Protein AF-A0AAV7RZD5-F1 (afdb_monomer)

Structure (mmCIF, N/CA/C/O backbone):
data_AF-A0AAV7RZD5-F1
#
_entry.id   AF-A0AAV7RZD5-F1
#
loop_
_atom_site.group_PDB
_atom_site.id
_atom_site.type_symbol
_atom_site.label_atom_id
_atom_site.label_alt_id
_atom_site.label_comp_id
_atom_site.label_asym_id
_atom_site.label_entity_id
_atom_site.label_seq_id
_atom_site.pdbx_PDB_ins_code
_atom_site.Cartn_x
_atom_site.Cartn_y
_atom_site.Cartn_z
_atom_site.occupancy
_atom_site.B_iso_or_equiv
_atom_site.auth_seq_id
_atom_site.auth_comp_id
_atom_site.auth_asym_id
_atom_site.auth_atom_id
_atom_site.pdbx_PDB_model_num
ATOM 1 N N . MET A 1 1 ? -74.181 18.588 48.043 1.00 36.75 1 MET A N 1
ATOM 2 C CA . MET A 1 1 ? -74.278 17.437 48.966 1.00 36.75 1 MET A CA 1
ATOM 3 C C . MET A 1 1 ? -74.445 16.174 48.121 1.00 36.75 1 MET A C 1
ATOM 5 O O . MET A 1 1 ? -75.506 15.968 47.554 1.00 36.75 1 MET A O 1
ATOM 9 N N . ARG A 1 2 ? -73.374 15.398 47.913 1.00 28.69 2 ARG A N 1
ATOM 10 C CA . ARG A 1 2 ? -73.419 14.094 47.226 1.00 28.69 2 ARG A CA 1
ATOM 11 C C . ARG A 1 2 ? -72.803 13.072 48.170 1.00 28.69 2 ARG A C 1
ATOM 13 O O . ARG A 1 2 ? -71.605 13.119 48.425 1.00 28.69 2 ARG A O 1
ATOM 20 N N . ILE A 1 3 ? -73.646 12.210 48.724 1.00 34.97 3 ILE A N 1
ATOM 21 C CA . ILE A 1 3 ? -73.239 11.111 49.596 1.00 34.97 3 ILE A CA 1
ATOM 22 C C . ILE A 1 3 ? -73.065 9.894 48.691 1.00 34.97 3 ILE A C 1
ATOM 24 O O . ILE A 1 3 ? -74.044 9.308 48.237 1.00 34.97 3 ILE A O 1
ATOM 28 N N . VAL A 1 4 ? -71.816 9.544 48.393 1.00 35.47 4 VAL A N 1
ATOM 29 C CA . VAL A 1 4 ? -71.485 8.280 47.729 1.00 35.47 4 VAL A CA 1
ATOM 30 C C . VAL A 1 4 ? -71.360 7.223 48.825 1.00 35.47 4 VAL A C 1
ATOM 32 O O . VAL A 1 4 ? -70.418 7.253 49.615 1.00 35.47 4 VAL A O 1
ATOM 35 N N . LYS A 1 5 ? -72.338 6.315 48.914 1.00 38.34 5 LYS A N 1
ATOM 36 C CA . LYS A 1 5 ? -72.273 5.141 49.793 1.00 38.34 5 LYS A CA 1
ATOM 37 C C . LYS A 1 5 ? -71.364 4.093 49.149 1.00 38.34 5 LYS A C 1
ATOM 39 O O . LYS A 1 5 ? -71.732 3.503 48.140 1.00 38.34 5 LYS A O 1
ATOM 44 N N . PHE A 1 6 ? -70.201 3.843 49.747 1.00 35.47 6 PHE A N 1
ATOM 45 C CA . PHE A 1 6 ? -69.393 2.663 49.445 1.00 35.47 6 PHE A CA 1
ATOM 46 C C . PHE A 1 6 ? -69.863 1.497 50.318 1.00 35.47 6 PHE A C 1
ATOM 48 O O . PHE A 1 6 ? -69.553 1.417 51.503 1.00 35.47 6 PHE A O 1
ATOM 55 N N . THR A 1 7 ? -70.628 0.58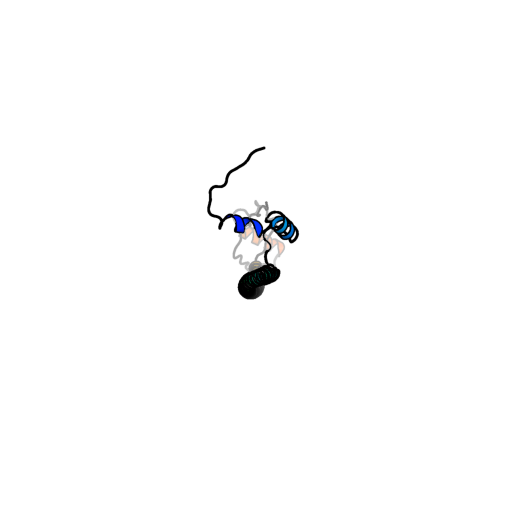9 49.720 1.00 43.25 7 THR A N 1
ATOM 56 C CA . THR A 1 7 ? -70.918 -0.742 50.261 1.00 43.25 7 THR A CA 1
ATOM 57 C C . THR A 1 7 ? -69.808 -1.682 49.803 1.00 43.25 7 THR A C 1
ATOM 59 O O . THR A 1 7 ? -69.890 -2.295 48.742 1.00 43.25 7 THR A O 1
ATOM 62 N N . GLY A 1 8 ? -68.716 -1.735 50.559 1.00 40.72 8 GLY A N 1
ATOM 63 C CA . GLY A 1 8 ? -67.587 -2.605 50.254 1.00 40.72 8 GLY A CA 1
ATOM 64 C C . GLY A 1 8 ? -66.676 -2.736 51.463 1.00 40.72 8 GLY A C 1
ATOM 65 O O . GLY A 1 8 ? -66.226 -1.734 52.005 1.00 40.72 8 GLY A O 1
ATOM 66 N N . SER A 1 9 ? -66.468 -3.981 51.878 1.00 43.56 9 SER A N 1
ATOM 67 C CA . SER A 1 9 ? -65.667 -4.509 52.988 1.00 43.56 9 SER A CA 1
ATOM 68 C C . SER A 1 9 ? -64.659 -3.537 53.644 1.00 43.56 9 SER A C 1
ATOM 70 O O . SER A 1 9 ? -63.817 -2.966 52.942 1.00 43.56 9 SER A O 1
ATOM 72 N N . PRO A 1 10 ? -64.624 -3.433 54.992 1.00 46.59 10 PRO A N 1
ATOM 73 C CA . PRO A 1 10 ? -63.821 -2.444 55.732 1.00 46.59 10 PRO A CA 1
ATOM 74 C C . PRO A 1 10 ? -62.297 -2.561 55.537 1.00 46.59 10 PRO A C 1
ATOM 76 O O . PRO A 1 10 ? -61.546 -1.679 55.942 1.00 46.59 10 PRO A O 1
ATOM 79 N N . LEU A 1 11 ? -61.821 -3.611 54.865 1.00 45.38 11 LEU A N 1
ATOM 80 C CA . LEU A 1 11 ? -60.400 -3.855 54.622 1.00 45.38 11 LEU A CA 1
ATOM 81 C C . LEU A 1 11 ? -59.834 -3.118 53.395 1.00 45.38 11 LEU A C 1
ATOM 83 O O . LEU A 1 11 ? -58.617 -3.000 53.282 1.00 45.38 11 LEU A O 1
ATOM 87 N N . ARG A 1 12 ? -60.666 -2.560 52.499 1.00 43.16 12 ARG A N 1
ATOM 88 C CA . ARG A 1 12 ? -60.169 -1.762 51.353 1.00 43.16 12 ARG A CA 1
ATOM 89 C C . ARG A 1 12 ? -60.003 -0.266 51.653 1.00 43.16 12 ARG A C 1
ATOM 91 O O . ARG A 1 12 ? -59.210 0.389 50.985 1.00 43.16 12 ARG A O 1
ATOM 98 N N . GLY A 1 13 ? -60.664 0.265 52.685 1.00 41.09 13 GLY A N 1
ATOM 99 C CA . GLY A 1 13 ? -60.527 1.674 53.089 1.00 41.09 13 GLY A CA 1
ATOM 100 C C . GLY A 1 13 ? -59.182 2.015 53.746 1.00 41.09 13 GLY A C 1
ATOM 101 O O . GLY A 1 13 ? -58.710 3.144 53.641 1.00 41.09 13 GLY A O 1
ATOM 102 N N . ALA A 1 14 ? -58.520 1.035 54.369 1.00 44.28 14 ALA A N 1
ATOM 103 C CA . ALA A 1 14 ? -57.235 1.240 55.042 1.00 44.28 14 ALA A CA 1
ATOM 104 C C . ALA A 1 14 ? -56.053 1.413 54.066 1.00 44.28 14 ALA A C 1
ATOM 106 O O . ALA A 1 14 ? -55.062 2.061 54.399 1.00 44.28 14 ALA A O 1
ATOM 107 N N . ALA A 1 15 ? -56.161 0.888 52.841 1.00 42.94 15 ALA A N 1
ATOM 108 C CA . ALA A 1 15 ? -55.090 0.962 51.847 1.00 42.94 15 ALA A CA 1
ATOM 109 C C . ALA A 1 15 ? -54.927 2.369 51.236 1.00 42.94 15 ALA A C 1
ATOM 111 O O . ALA A 1 15 ? -53.822 2.746 50.849 1.00 42.94 15 ALA A O 1
ATOM 112 N N . ALA A 1 16 ? -55.991 3.181 51.208 1.00 41.75 16 ALA A N 1
ATOM 113 C CA . ALA A 1 16 ? -55.960 4.540 50.657 1.00 41.75 16 ALA A CA 1
ATOM 114 C C . ALA A 1 16 ? -55.293 5.578 51.588 1.00 41.75 16 ALA A C 1
ATOM 116 O O . ALA A 1 16 ? -55.038 6.706 51.175 1.00 41.75 16 ALA A O 1
ATOM 117 N N . LEU A 1 17 ? -54.983 5.208 52.835 1.00 45.44 17 LEU A N 1
ATOM 118 C CA . LEU A 1 17 ? -54.463 6.118 53.865 1.00 45.44 17 LEU A CA 1
ATOM 119 C C . LEU A 1 17 ? -52.940 6.086 54.038 1.00 45.44 17 LEU A C 1
ATOM 121 O O . LEU A 1 17 ? -52.392 6.869 54.812 1.00 45.44 17 LEU A O 1
ATOM 125 N N . LEU A 1 18 ? -52.239 5.213 53.312 1.00 46.09 18 LEU A N 1
ATOM 126 C CA . LEU A 1 18 ? -50.792 5.031 53.465 1.00 46.09 18 LEU A CA 1
ATOM 127 C C . LEU A 1 18 ? -49.938 5.936 52.561 1.00 46.09 18 LEU A C 1
ATOM 129 O O . LEU A 1 18 ? -48.712 5.894 52.664 1.00 46.09 18 LEU A O 1
ATOM 133 N N . TYR A 1 19 ? -50.550 6.771 51.711 1.00 45.97 19 TYR A N 1
ATOM 134 C CA . TYR A 1 19 ? -49.822 7.590 50.727 1.00 45.97 19 TYR A CA 1
ATOM 135 C C . TYR A 1 19 ? -49.740 9.091 51.023 1.00 45.97 19 TYR A C 1
ATOM 137 O O . TYR A 1 19 ? -49.050 9.813 50.307 1.00 45.97 19 TYR A O 1
ATOM 145 N N . THR A 1 20 ? -50.370 9.589 52.084 1.00 44.38 20 THR A N 1
ATOM 146 C CA . THR A 1 20 ? -50.367 11.026 52.387 1.00 44.38 20 THR A CA 1
ATOM 147 C C . THR A 1 20 ? -49.622 11.309 53.684 1.00 44.38 20 THR A C 1
ATOM 149 O O . THR A 1 20 ? -49.782 10.612 54.681 1.00 44.38 20 THR A O 1
ATOM 152 N N . GLY A 1 21 ? -48.751 12.319 53.647 1.00 48.38 21 GLY A N 1
ATOM 153 C CA . GLY A 1 21 ? -47.805 12.658 54.706 1.00 48.38 21 GLY A CA 1
ATOM 154 C C . GLY A 1 21 ? -48.405 12.819 56.108 1.00 48.38 21 GLY A C 1
ATOM 155 O O . GLY A 1 21 ? -49.620 12.930 56.297 1.00 48.38 21 GLY A O 1
ATOM 156 N N . HIS A 1 22 ? -47.491 12.878 57.083 1.00 49.34 22 HIS A N 1
ATOM 157 C CA . HIS A 1 22 ? -47.663 12.942 58.547 1.00 49.34 22 HIS A CA 1
ATOM 158 C C . HIS A 1 22 ? -48.868 13.752 59.086 1.00 49.34 22 HIS A C 1
ATOM 160 O O . HIS A 1 22 ? -49.315 13.508 60.206 1.00 49.34 22 HIS A O 1
ATOM 166 N N . GLY A 1 23 ? -49.422 14.694 58.317 1.00 49.25 23 GLY A N 1
ATOM 167 C CA . GLY A 1 23 ? -50.610 15.473 58.671 1.00 49.25 23 GLY A CA 1
ATOM 168 C C . GLY A 1 23 ? -51.957 14.734 58.591 1.00 49.25 23 GLY A C 1
ATOM 169 O O . GLY A 1 23 ? -52.897 15.149 59.267 1.00 49.25 23 GLY A O 1
ATOM 170 N N . THR A 1 24 ? -52.086 13.641 57.826 1.00 54.38 24 THR A N 1
ATOM 171 C CA . THR A 1 24 ? -53.391 12.956 57.645 1.00 54.38 24 THR A CA 1
ATOM 172 C C . THR A 1 24 ? -53.750 12.000 58.783 1.00 54.38 24 THR A C 1
ATOM 174 O O . THR A 1 24 ? -54.905 11.984 59.207 1.00 54.38 24 THR A O 1
ATOM 177 N N . LEU A 1 25 ? -52.772 11.319 59.392 1.00 52.16 25 LEU A N 1
ATOM 178 C CA . LEU A 1 25 ? -53.000 10.456 60.565 1.00 52.16 25 LEU A CA 1
ATOM 179 C C . LEU A 1 25 ? -53.612 11.224 61.754 1.00 52.16 25 LEU A C 1
ATOM 181 O O . LEU A 1 25 ? -54.516 10.718 62.414 1.00 52.16 25 LEU A O 1
ATOM 185 N N . ARG A 1 26 ? -53.209 12.487 61.973 1.00 52.81 26 ARG A N 1
ATOM 186 C CA . ARG A 1 26 ? -53.807 13.372 62.998 1.00 52.81 26 ARG A CA 1
ATOM 187 C C . ARG A 1 26 ? -55.224 13.860 62.670 1.00 52.81 26 ARG A C 1
ATOM 189 O O . ARG A 1 26 ? -55.893 14.354 63.577 1.00 52.81 26 ARG A O 1
ATOM 196 N N . ARG A 1 27 ? -55.666 13.812 61.406 1.00 55.88 27 ARG A N 1
ATOM 197 C CA . ARG A 1 27 ? -57.045 14.169 61.011 1.00 55.88 27 ARG A CA 1
ATOM 198 C C . ARG A 1 27 ? -57.989 12.976 61.118 1.00 55.88 27 ARG A C 1
ATOM 200 O O . ARG A 1 27 ? -59.112 13.150 61.566 1.00 55.88 27 ARG A O 1
ATOM 207 N N . ILE A 1 28 ? -57.527 11.774 60.786 1.00 57.16 28 ILE A N 1
ATOM 208 C CA . ILE A 1 28 ? -58.339 10.548 60.889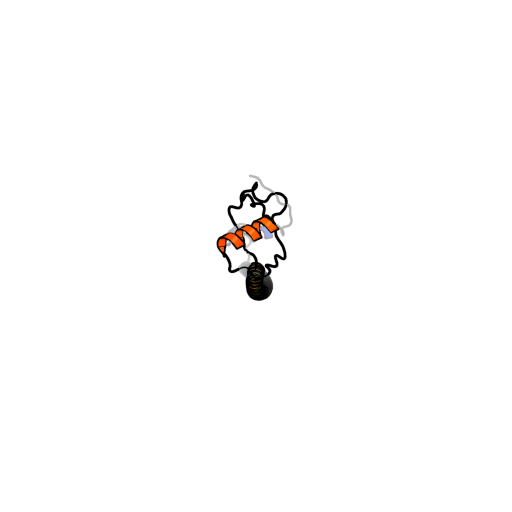 1.00 57.16 28 ILE A CA 1
ATOM 209 C C . ILE A 1 28 ? -58.556 10.164 62.355 1.00 57.16 28 ILE A C 1
ATOM 211 O O . ILE A 1 28 ? -59.683 9.877 62.741 1.00 57.16 28 ILE A O 1
ATOM 215 N N . ALA A 1 29 ? -57.523 10.294 63.196 1.00 53.00 29 ALA A N 1
ATOM 216 C CA . ALA A 1 29 ? -57.640 10.115 64.647 1.00 53.00 29 ALA A CA 1
ATOM 217 C C . ALA A 1 29 ? -58.562 11.146 65.329 1.00 53.00 29 ALA A C 1
ATOM 219 O O . ALA A 1 29 ? -58.973 10.938 66.460 1.00 53.00 29 ALA A O 1
ATOM 220 N N . ARG A 1 30 ? -58.877 12.264 64.656 1.00 54.75 30 ARG A N 1
ATOM 221 C CA . ARG A 1 30 ? -59.842 13.265 65.137 1.00 54.75 30 ARG A CA 1
ATOM 222 C C . ARG A 1 30 ? -61.269 13.031 64.642 1.00 54.75 30 ARG A C 1
ATOM 224 O O . ARG A 1 30 ? -62.188 13.576 65.232 1.00 54.75 30 ARG A O 1
ATOM 231 N N . HIS A 1 31 ? -61.456 12.258 63.570 1.00 53.19 31 HIS A N 1
ATOM 232 C CA . HIS A 1 31 ? -62.782 11.925 63.036 1.00 53.19 31 HIS A CA 1
ATOM 233 C C . HIS A 1 31 ? -63.330 10.586 63.539 1.00 53.19 31 HIS A C 1
ATOM 235 O O . HIS A 1 31 ? -64.528 10.349 63.431 1.00 53.19 31 HIS A O 1
ATOM 241 N N . MET A 1 32 ? -62.478 9.722 64.091 1.00 49.75 32 MET A N 1
ATOM 242 C CA . MET A 1 32 ? -62.892 8.534 64.827 1.00 49.75 32 MET A CA 1
ATOM 243 C C . MET A 1 32 ? -62.723 8.833 66.319 1.00 49.75 32 MET A C 1
ATOM 245 O O . MET A 1 32 ? -61.599 8.809 66.808 1.00 49.75 32 MET A O 1
ATOM 249 N N . GLU A 1 33 ? -63.809 9.131 67.035 1.00 45.66 33 GLU A N 1
ATOM 250 C CA . GLU A 1 33 ? -63.867 9.193 68.510 1.00 45.66 33 GLU A CA 1
ATOM 251 C C . GLU A 1 33 ? -63.673 7.791 69.120 1.00 45.66 33 GLU A C 1
ATOM 253 O O . GLU A 1 33 ? -64.523 7.240 69.809 1.00 45.66 33 GLU A O 1
ATOM 258 N N . LEU A 1 34 ? -62.551 7.158 68.801 1.00 51.47 34 LEU A N 1
ATOM 259 C CA . LEU A 1 34 ? -62.094 5.930 69.419 1.00 51.47 34 LEU A CA 1
ATOM 260 C C . LEU A 1 34 ? -60.909 6.330 70.284 1.00 51.47 34 LEU A C 1
ATOM 262 O O . LEU A 1 34 ? -59.862 6.716 69.759 1.00 51.47 34 LEU A O 1
ATOM 266 N N . GLU A 1 35 ? -61.069 6.239 71.603 1.00 52.59 35 GLU A N 1
ATOM 267 C CA . GLU A 1 35 ? -59.961 6.275 72.557 1.00 52.59 35 GLU A CA 1
ATOM 268 C C . GLU A 1 35 ? -59.043 5.075 72.285 1.00 52.59 35 GLU A C 1
ATOM 270 O O . GLU A 1 35 ? -59.086 4.043 72.950 1.00 52.59 35 GLU A O 1
ATOM 275 N N . MET A 1 36 ? -58.219 5.170 71.241 1.00 57.97 36 MET A N 1
ATOM 276 C CA . MET A 1 36 ? -57.170 4.197 71.011 1.00 57.97 36 MET A CA 1
ATOM 277 C C . MET A 1 36 ? -56.125 4.388 72.109 1.00 57.97 36 MET A C 1
ATOM 279 O O . MET A 1 36 ? -55.524 5.465 72.202 1.00 57.97 36 MET A O 1
ATOM 283 N N . PRO A 1 37 ? -55.855 3.362 72.933 1.00 70.12 37 PRO A N 1
ATOM 284 C CA . PRO A 1 37 ? -54.861 3.479 73.982 1.00 70.12 37 PRO A CA 1
ATOM 285 C C . PRO A 1 37 ? -53.510 3.818 73.349 1.00 70.12 37 PRO A C 1
ATOM 287 O O . PRO A 1 37 ? -53.118 3.232 72.340 1.00 70.12 37 PRO A O 1
ATOM 290 N N . VAL A 1 38 ? -52.765 4.745 73.960 1.00 71.38 38 VAL A N 1
ATOM 291 C CA . VAL A 1 38 ? -51.466 5.273 73.481 1.00 71.38 38 VAL A CA 1
ATOM 292 C C . VAL A 1 38 ? -50.492 4.167 73.032 1.00 71.38 38 VAL A C 1
ATOM 294 O O . VAL A 1 38 ? -49.666 4.372 72.141 1.00 71.38 38 VAL A O 1
ATOM 297 N N . ARG A 1 39 ? -50.608 2.968 73.617 1.00 70.69 39 ARG A N 1
ATOM 298 C CA . ARG A 1 39 ? -49.848 1.766 73.244 1.00 70.69 39 ARG A CA 1
ATOM 299 C C . ARG A 1 39 ? -50.097 1.313 71.797 1.00 70.69 39 ARG A C 1
ATOM 301 O O . ARG A 1 39 ? -49.139 0.959 71.116 1.00 70.69 39 ARG A O 1
ATOM 308 N N . VAL A 1 40 ? -51.333 1.381 71.305 1.00 73.94 40 VAL A N 1
ATOM 309 C CA . VAL A 1 40 ? -51.701 0.991 69.932 1.00 73.94 40 VAL A CA 1
ATOM 310 C C . VAL A 1 40 ? -51.166 2.002 68.917 1.00 73.94 40 VAL A C 1
ATOM 312 O O . VAL A 1 40 ? -50.563 1.609 67.921 1.00 73.94 40 VAL A O 1
ATOM 315 N N . CYS A 1 41 ? -51.261 3.303 69.209 1.00 72.06 41 CYS A N 1
ATOM 316 C CA . CYS A 1 41 ? -50.674 4.349 68.364 1.00 72.06 41 CYS A CA 1
ATOM 317 C C . CYS A 1 41 ? -49.146 4.210 68.241 1.00 72.06 41 CYS A C 1
ATOM 319 O O . CYS A 1 41 ? -48.595 4.362 67.150 1.00 72.06 41 CYS A O 1
ATOM 321 N N . LYS A 1 42 ? -48.455 3.868 69.340 1.00 74.81 42 LYS A N 1
ATOM 322 C CA . LYS A 1 42 ? -47.011 3.575 69.320 1.00 74.81 42 LYS A CA 1
ATOM 323 C C . LYS A 1 42 ? -46.691 2.330 68.487 1.00 74.81 42 LYS A C 1
ATOM 325 O O . LYS A 1 42 ? -45.760 2.374 67.688 1.00 74.81 42 LYS A O 1
ATOM 330 N N . ALA A 1 43 ? -47.472 1.257 68.620 1.00 77.50 43 ALA A N 1
ATOM 331 C CA . ALA A 1 43 ? -47.276 0.028 67.849 1.00 77.50 43 ALA A CA 1
ATOM 332 C C . ALA A 1 43 ? -47.440 0.255 66.334 1.00 77.50 43 ALA A C 1
ATOM 334 O O . ALA A 1 43 ? -46.598 -0.184 65.553 1.00 77.50 43 ALA A O 1
ATOM 335 N N . ILE A 1 44 ? -48.463 1.012 65.918 1.00 78.88 44 ILE A N 1
ATOM 336 C CA . ILE A 1 44 ? -48.683 1.360 64.505 1.00 78.88 44 ILE A CA 1
ATOM 337 C C . ILE A 1 44 ? -47.527 2.214 63.967 1.00 78.88 44 ILE A C 1
ATOM 339 O O . ILE A 1 44 ? -47.043 1.964 62.866 1.00 78.88 44 ILE A O 1
ATOM 343 N N . ALA A 1 45 ? -47.039 3.193 64.737 1.00 76.56 45 ALA A N 1
ATOM 344 C CA . ALA A 1 45 ? -45.913 4.030 64.319 1.00 76.56 45 ALA A CA 1
ATOM 345 C C . ALA A 1 45 ? -44.620 3.217 64.119 1.00 76.56 45 ALA A C 1
ATOM 347 O O . ALA A 1 45 ? -43.928 3.403 63.116 1.00 76.56 45 ALA A O 1
ATOM 348 N N . VAL A 1 46 ? -44.322 2.286 65.033 1.00 83.25 46 VAL A N 1
ATOM 349 C CA . VAL A 1 46 ? -43.180 1.365 64.910 1.00 83.25 46 VAL A CA 1
ATOM 350 C C . VAL A 1 46 ? -43.346 0.453 63.694 1.00 83.25 46 VAL A C 1
ATOM 352 O O . VAL A 1 46 ? -42.401 0.295 62.925 1.00 83.25 46 VAL A O 1
ATOM 355 N N . TRP A 1 47 ? -44.546 -0.085 63.462 1.00 84.31 47 TRP A N 1
ATOM 356 C CA . TRP A 1 47 ? -44.826 -0.937 62.306 1.00 84.31 47 TRP A CA 1
ATOM 357 C C . TRP A 1 47 ? -44.664 -0.188 60.975 1.00 84.31 47 TRP A C 1
ATOM 359 O O . TRP A 1 47 ? -44.005 -0.685 60.064 1.00 84.31 47 TRP A O 1
ATOM 369 N N . VAL A 1 48 ? -45.171 1.046 60.874 1.00 81.31 48 VAL A N 1
ATOM 370 C CA . VAL A 1 48 ? -45.010 1.893 59.678 1.00 81.31 48 VAL A CA 1
ATOM 371 C C . VAL A 1 48 ? -43.543 2.263 59.444 1.00 81.31 48 VAL A C 1
ATOM 373 O O . VAL A 1 48 ? -43.091 2.245 58.298 1.00 81.31 48 VAL A O 1
ATOM 376 N N . MET A 1 49 ? -42.783 2.581 60.498 1.00 84.56 49 MET A N 1
ATOM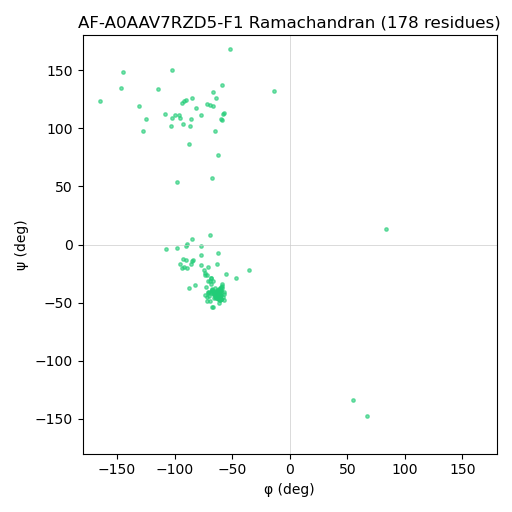 377 C CA . MET A 1 49 ? -41.338 2.818 60.389 1.00 84.56 49 MET A CA 1
ATOM 378 C C . MET A 1 49 ? -40.595 1.568 59.919 1.00 84.56 49 MET A C 1
ATOM 380 O O . MET A 1 49 ? -39.790 1.656 58.994 1.00 84.56 49 MET A O 1
ATOM 384 N N . CYS A 1 50 ? -40.901 0.407 60.499 1.00 85.56 50 CYS A N 1
ATOM 385 C CA . CYS A 1 50 ? -40.300 -0.866 60.118 1.00 85.56 50 CYS A CA 1
ATOM 386 C C . CYS A 1 50 ? -40.598 -1.194 58.647 1.00 85.56 50 CYS A C 1
ATOM 388 O O . CYS A 1 50 ? -39.673 -1.429 57.874 1.00 85.56 50 CYS A O 1
ATOM 390 N N . TYR A 1 51 ? -41.857 -1.064 58.215 1.00 87.25 51 TYR A N 1
ATOM 391 C CA . TYR A 1 51 ? -42.264 -1.289 56.827 1.00 87.25 51 TYR A CA 1
ATOM 392 C C . TYR A 1 51 ? -41.581 -0.329 55.839 1.00 87.25 51 TYR A C 1
ATOM 394 O O . TYR A 1 51 ? -41.100 -0.756 54.788 1.00 87.25 51 TYR A O 1
ATOM 402 N N . LYS A 1 52 ? -41.489 0.969 56.167 1.00 84.25 52 LYS A N 1
ATOM 403 C CA . LYS A 1 52 ? -40.768 1.948 55.334 1.00 84.25 52 LYS A CA 1
ATOM 404 C C . LYS A 1 52 ? -39.279 1.625 55.236 1.00 84.25 52 LYS A C 1
ATOM 406 O O . LYS A 1 52 ? -38.721 1.734 54.148 1.00 84.25 52 LYS A O 1
ATOM 411 N N . CYS A 1 53 ? -38.662 1.204 56.337 1.00 87.88 53 CYS A N 1
ATOM 412 C CA . CYS A 1 53 ? -37.252 0.828 56.370 1.00 87.88 53 CYS A CA 1
ATOM 413 C C . CYS A 1 53 ? -36.993 -0.431 55.525 1.00 87.88 53 CYS A C 1
ATOM 415 O O . CYS A 1 53 ? -36.110 -0.423 54.670 1.00 87.88 53 CYS A O 1
ATOM 417 N N . SER A 1 54 ? -37.830 -1.468 55.658 1.00 90.88 54 SER A N 1
ATOM 418 C CA . SER A 1 54 ? -37.759 -2.677 54.826 1.00 90.88 54 SER A CA 1
ATOM 419 C C . SER A 1 54 ? -37.960 -2.373 53.339 1.00 90.88 54 SER A C 1
ATOM 421 O O . SER A 1 54 ? -37.237 -2.904 52.499 1.00 90.88 54 SER A O 1
ATOM 423 N N . ARG A 1 55 ? -38.900 -1.483 52.995 1.00 90.25 55 ARG A N 1
ATOM 424 C CA . ARG A 1 55 ? -39.140 -1.081 51.602 1.00 90.25 55 ARG A CA 1
ATOM 425 C C . ARG A 1 55 ? -37.976 -0.269 51.028 1.00 90.25 55 ARG A C 1
ATOM 427 O O . ARG A 1 55 ? -37.590 -0.510 49.890 1.00 90.25 55 ARG A O 1
ATOM 434 N N . ALA A 1 56 ? -37.399 0.652 51.800 1.00 90.94 56 ALA A N 1
ATOM 435 C CA . ALA A 1 56 ? -36.217 1.407 51.385 1.00 90.94 56 ALA A CA 1
ATOM 436 C C . ALA A 1 56 ? -35.008 0.484 51.167 1.00 90.94 56 ALA A C 1
ATOM 438 O O . ALA A 1 56 ? -34.330 0.596 50.148 1.00 90.94 56 ALA A O 1
ATOM 439 N N . LEU A 1 57 ? -34.788 -0.477 52.070 1.00 92.38 57 LEU A N 1
ATOM 440 C CA . LEU A 1 57 ? -33.735 -1.482 51.932 1.00 92.38 57 LEU A CA 1
ATOM 441 C C . LEU A 1 57 ? -33.924 -2.328 50.665 1.00 92.38 57 LEU A C 1
ATOM 443 O O . LEU A 1 57 ? -32.963 -2.550 49.933 1.00 92.38 57 LEU A O 1
ATOM 447 N N . PHE A 1 58 ? -35.157 -2.748 50.372 1.00 94.25 58 PHE A N 1
ATOM 448 C CA . PHE A 1 58 ? -35.469 -3.507 49.162 1.00 94.25 58 PHE A CA 1
ATOM 449 C C . PHE A 1 58 ? -35.177 -2.709 47.883 1.00 94.25 58 PHE A C 1
ATOM 451 O O . PHE A 1 58 ? -34.548 -3.232 46.965 1.00 94.25 58 PHE A O 1
ATOM 458 N N . VAL A 1 59 ? -35.579 -1.434 47.834 1.00 94.75 59 VAL A N 1
ATOM 459 C CA . VAL A 1 59 ? -35.300 -0.554 46.685 1.00 94.75 59 VAL A CA 1
ATOM 460 C C . VAL A 1 59 ? -33.796 -0.345 46.513 1.00 94.75 59 VAL A C 1
ATOM 462 O O . VAL A 1 59 ? -33.290 -0.487 45.405 1.00 94.75 59 VAL A O 1
ATOM 465 N N . LEU A 1 60 ? -33.057 -0.093 47.596 1.00 94.56 60 LEU A N 1
ATOM 466 C CA . LEU A 1 60 ? -31.599 0.054 47.539 1.00 94.56 60 LEU A CA 1
ATOM 467 C C . LEU A 1 60 ? -30.906 -1.228 47.057 1.00 94.56 60 LEU A C 1
ATOM 469 O O . LEU A 1 60 ? -29.962 -1.162 46.273 1.00 94.56 60 LEU A O 1
ATOM 473 N N . GLN A 1 61 ? -31.381 -2.401 47.481 1.00 94.19 61 GLN A N 1
ATOM 474 C CA . GLN A 1 61 ? -30.864 -3.684 47.001 1.00 94.19 61 GLN A CA 1
ATOM 475 C C . GLN A 1 61 ? -31.215 -3.962 45.534 1.00 94.19 61 GLN A C 1
ATOM 477 O O . GLN A 1 61 ? -30.447 -4.644 44.859 1.00 94.19 61 GLN A O 1
ATOM 482 N N . ALA A 1 62 ? -32.359 -3.486 45.038 1.00 94.25 62 ALA A N 1
ATOM 483 C CA . ALA A 1 62 ? -32.704 -3.562 43.619 1.00 94.25 62 ALA A CA 1
ATOM 484 C C . ALA A 1 62 ? -31.776 -2.662 42.792 1.00 94.25 62 ALA A C 1
ATOM 486 O O . ALA A 1 62 ? -31.037 -3.174 41.961 1.00 94.25 62 ALA A O 1
ATOM 487 N N . VAL A 1 63 ? -31.673 -1.374 43.142 1.00 95.56 63 VAL A N 1
ATOM 488 C CA . VAL A 1 63 ? -30.795 -0.410 42.452 1.00 95.56 63 VAL A CA 1
ATOM 489 C C . VAL A 1 63 ? -29.335 -0.866 42.456 1.00 95.56 63 VAL A C 1
ATOM 491 O O . VAL A 1 63 ? -28.653 -0.772 41.442 1.00 95.56 63 VAL A O 1
ATOM 494 N N . LYS A 1 64 ? -28.840 -1.415 43.574 1.00 96.25 64 LYS A N 1
ATOM 495 C CA . LYS A 1 64 ? -27.480 -1.970 43.643 1.00 96.25 64 LYS A CA 1
ATOM 496 C C . LYS A 1 64 ? -27.279 -3.136 42.669 1.00 96.25 64 LYS A C 1
ATOM 498 O O . LYS A 1 64 ? -26.194 -3.269 42.106 1.00 96.25 64 LYS A O 1
ATOM 503 N N . ARG A 1 65 ? -28.280 -4.007 42.513 1.00 95.88 65 ARG A N 1
ATOM 504 C CA . ARG A 1 65 ? -28.210 -5.146 41.586 1.00 95.88 65 ARG A CA 1
ATOM 505 C C . ARG A 1 65 ? -28.241 -4.675 40.139 1.00 95.88 65 ARG A C 1
ATOM 507 O O . ARG A 1 65 ? -27.402 -5.138 39.374 1.00 95.88 65 ARG A O 1
ATOM 514 N N . ASP A 1 66 ? -29.126 -3.739 39.817 1.00 96.56 66 ASP A N 1
ATOM 515 C CA . ASP A 1 66 ? -29.254 -3.171 38.473 1.00 96.56 66 ASP A CA 1
ATOM 516 C C . ASP A 1 66 ? -27.949 -2.472 38.072 1.00 96.56 66 ASP A C 1
ATOM 518 O O . ASP A 1 66 ? -27.319 -2.856 37.093 1.00 96.56 66 ASP A O 1
ATOM 522 N N . LEU A 1 67 ? -27.423 -1.589 38.930 1.00 96.50 67 LEU A N 1
ATOM 523 C CA . LEU A 1 67 ? -26.151 -0.905 38.681 1.00 96.50 67 LEU A CA 1
ATOM 524 C C . LEU A 1 67 ? -24.975 -1.885 38.541 1.00 96.50 67 LEU A C 1
ATOM 526 O O . LEU A 1 67 ? -24.081 -1.691 37.721 1.00 96.50 67 LEU A O 1
ATOM 530 N N . SER A 1 68 ? -24.959 -2.959 39.336 1.00 96.88 68 SER A N 1
ATOM 531 C CA . SER A 1 68 ? -23.935 -3.997 39.203 1.00 96.88 68 SER A CA 1
ATOM 532 C C . SER A 1 68 ? -24.071 -4.796 37.906 1.00 96.88 68 SER A C 1
ATOM 534 O O . SER A 1 68 ? -23.065 -5.337 37.446 1.00 96.88 68 SER A O 1
ATOM 536 N N . SER A 1 69 ? -25.279 -4.931 37.363 1.00 97.38 69 SER A N 1
ATOM 537 C CA . SER A 1 69 ? -25.521 -5.566 36.069 1.00 97.38 69 SER A CA 1
ATOM 538 C C . SER A 1 69 ? -25.026 -4.665 34.943 1.00 97.38 69 SER A C 1
ATOM 540 O O . SER A 1 69 ? -24.228 -5.114 34.122 1.00 97.38 69 SER A O 1
ATOM 542 N N . ASP A 1 70 ? -25.397 -3.386 34.978 1.00 97.62 70 ASP A N 1
ATOM 543 C CA . ASP A 1 70 ? -24.995 -2.389 33.983 1.00 97.62 70 ASP A CA 1
ATOM 544 C C . ASP A 1 70 ? -23.470 -2.248 33.929 1.00 97.62 70 ASP A C 1
ATOM 546 O O . ASP A 1 70 ? -22.873 -2.281 32.857 1.00 97.62 70 ASP A O 1
ATOM 550 N N . LEU A 1 71 ? -22.797 -2.204 35.086 1.00 97.38 71 LEU A N 1
ATOM 551 C CA . LEU A 1 71 ? -21.330 -2.169 35.143 1.00 97.38 71 LEU A CA 1
ATOM 552 C C . LEU A 1 71 ? -20.683 -3.401 34.496 1.00 97.38 71 LEU A C 1
ATOM 554 O O . LEU A 1 71 ? -19.652 -3.278 33.839 1.00 97.38 71 LEU A O 1
ATOM 558 N N . LYS A 1 72 ? -21.278 -4.590 34.651 1.00 97.31 72 LYS A N 1
ATOM 559 C CA . LYS A 1 72 ? -20.784 -5.809 33.990 1.00 97.31 72 LYS A CA 1
ATOM 560 C C . LYS A 1 72 ? -21.036 -5.792 32.487 1.00 97.31 72 LYS A C 1
ATOM 562 O O . LYS A 1 72 ? -20.286 -6.410 31.738 1.00 97.31 72 LYS A O 1
ATOM 567 N N . GLU A 1 73 ? -22.106 -5.154 32.033 1.00 97.88 73 GLU A N 1
ATOM 568 C CA . GLU A 1 73 ? -22.372 -4.973 30.609 1.00 97.88 73 GLU A CA 1
ATOM 569 C C . GLU A 1 73 ? -21.380 -3.999 29.980 1.00 97.88 73 GLU A C 1
ATOM 571 O O . GLU A 1 73 ? -20.708 -4.372 29.022 1.00 97.88 73 GLU A O 1
ATOM 576 N N . VAL A 1 74 ? -21.175 -2.839 30.605 1.00 97.75 74 VAL A N 1
ATOM 577 C CA . VAL A 1 74 ? -20.168 -1.859 30.179 1.00 97.75 74 VAL A CA 1
ATOM 578 C C . VAL A 1 74 ? -18.771 -2.477 30.153 1.00 97.75 74 VAL A C 1
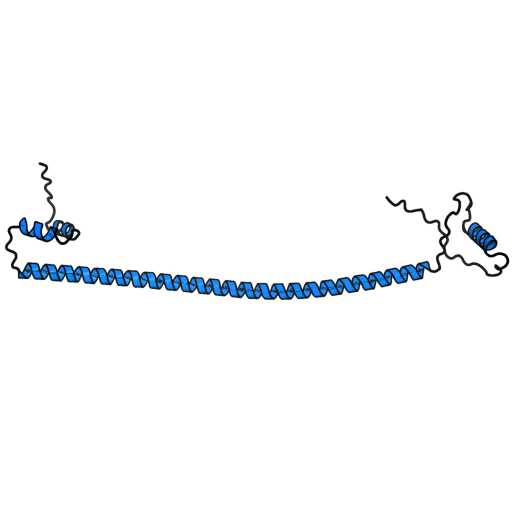ATOM 580 O O . VAL A 1 74 ? -18.041 -2.277 29.186 1.00 97.75 74 VAL A O 1
ATOM 583 N N . GLN A 1 75 ? -18.404 -3.273 31.163 1.00 98.00 75 GLN A N 1
ATOM 584 C CA . GLN A 1 75 ? -17.116 -3.969 31.173 1.00 98.00 75 GLN A CA 1
ATOM 585 C C . GLN A 1 75 ? -16.975 -4.918 29.976 1.00 98.00 75 GLN A C 1
ATOM 587 O O . GLN A 1 75 ? -15.968 -4.873 29.279 1.00 98.00 75 GLN A O 1
ATOM 592 N N . ARG A 1 76 ? -18.002 -5.730 29.689 1.00 97.88 76 ARG A N 1
ATOM 593 C CA . ARG A 1 76 ? -17.981 -6.641 28.534 1.00 97.88 76 ARG A CA 1
ATOM 594 C C . ARG A 1 76 ? -17.857 -5.892 27.214 1.00 97.88 76 ARG A C 1
ATOM 596 O O . ARG A 1 76 ? -17.190 -6.374 26.303 1.00 97.88 76 ARG A O 1
ATOM 603 N N . ASP A 1 77 ? -18.511 -4.747 27.082 1.00 97.94 77 ASP A N 1
ATOM 604 C CA . ASP A 1 77 ? -18.429 -3.954 25.860 1.00 97.94 77 ASP A CA 1
ATOM 605 C C . ASP A 1 77 ? -17.069 -3.266 25.715 1.00 97.94 77 ASP A C 1
ATOM 607 O O . ASP A 1 77 ? -16.526 -3.242 24.610 1.00 97.94 77 ASP A O 1
ATOM 611 N N . LEU A 1 78 ? -16.468 -2.804 26.815 1.00 98.06 78 LEU A N 1
ATOM 612 C CA . LEU A 1 78 ? -15.084 -2.325 26.825 1.00 98.06 78 LEU A CA 1
ATOM 613 C C . LEU A 1 78 ? -14.104 -3.424 26.410 1.00 98.06 78 LEU A C 1
ATOM 615 O O . LEU A 1 78 ? -13.234 -3.162 25.581 1.00 98.06 78 LEU A O 1
ATOM 619 N N . ASP A 1 79 ? -14.276 -4.649 26.908 1.00 98.19 79 ASP A N 1
ATOM 620 C CA . ASP A 1 79 ? -13.421 -5.783 26.546 1.00 98.19 79 ASP A CA 1
ATOM 621 C C . ASP A 1 79 ? -13.527 -6.096 25.038 1.00 98.19 79 ASP A C 1
ATOM 623 O O . ASP A 1 79 ? -12.509 -6.218 24.354 1.00 98.19 79 ASP A O 1
ATOM 627 N N . LYS A 1 80 ? -14.748 -6.120 24.476 1.00 98.00 80 LYS A N 1
ATOM 628 C CA . LYS A 1 80 ? -14.969 -6.305 23.025 1.00 98.00 80 LYS A CA 1
ATOM 629 C C . LYS A 1 80 ? -14.353 -5.184 22.193 1.00 98.00 80 LYS A C 1
ATOM 631 O O . LYS A 1 80 ? -13.814 -5.427 21.114 1.00 98.00 80 LYS A O 1
ATOM 636 N N . VAL A 1 81 ? -14.480 -3.934 22.642 1.00 98.25 81 VAL A N 1
ATOM 637 C CA . VAL A 1 81 ? -13.858 -2.793 21.958 1.00 98.25 81 VAL A CA 1
ATOM 638 C C . VAL A 1 81 ? -12.337 -2.920 22.020 1.00 98.25 81 VAL A C 1
ATOM 640 O O . VAL A 1 81 ? -11.685 -2.713 21.000 1.00 98.25 81 VAL A O 1
ATOM 643 N N . GLY A 1 82 ? -11.781 -3.334 23.160 1.00 98.44 82 GLY A N 1
ATOM 644 C CA . GLY A 1 82 ? -10.357 -3.621 23.319 1.00 98.44 82 GLY A CA 1
ATOM 645 C C . GLY A 1 82 ? -9.856 -4.672 22.327 1.00 98.44 82 GLY A C 1
ATOM 646 O O . GLY A 1 82 ? -8.873 -4.433 21.628 1.00 98.44 82 GLY A O 1
ATOM 647 N N . GLU A 1 83 ? -10.571 -5.789 22.187 1.00 98.31 83 GLU A N 1
ATOM 648 C CA . GLU A 1 83 ? -10.243 -6.850 21.224 1.00 98.31 83 GLU A CA 1
ATOM 649 C C . GLU A 1 83 ? -10.300 -6.358 19.769 1.00 98.31 83 GLU A C 1
ATOM 651 O O . GLU A 1 83 ? -9.397 -6.623 18.968 1.00 98.31 83 GLU A O 1
ATOM 656 N N . ARG A 1 84 ? -11.329 -5.576 19.420 1.00 98.06 84 ARG A N 1
ATOM 657 C CA . ARG A 1 84 ? -11.454 -4.977 18.083 1.00 98.06 84 ARG A CA 1
ATOM 658 C C . ARG A 1 84 ? -10.312 -4.013 17.787 1.00 98.06 84 ARG A C 1
ATOM 660 O O . ARG A 1 84 ? -9.779 -4.043 16.683 1.00 98.06 84 ARG A O 1
ATOM 667 N N . VAL A 1 85 ? -9.931 -3.179 18.753 1.00 98.38 85 VAL A N 1
ATOM 668 C CA . VAL A 1 85 ? -8.805 -2.247 18.608 1.00 98.38 85 VAL A CA 1
ATOM 669 C C . VAL A 1 85 ? -7.492 -3.010 18.447 1.00 98.38 85 VAL A C 1
ATOM 671 O O . VAL A 1 85 ? -6.715 -2.670 17.562 1.00 98.38 85 VAL A O 1
ATOM 674 N N . ALA A 1 86 ? -7.258 -4.065 19.230 1.00 98.00 86 ALA A N 1
ATOM 675 C CA . ALA A 1 86 ? -6.070 -4.907 19.087 1.00 98.00 86 ALA A CA 1
ATOM 676 C C . ALA A 1 86 ? -6.002 -5.575 17.703 1.00 98.00 86 ALA A C 1
ATOM 678 O O . ALA A 1 86 ? -4.962 -5.553 17.049 1.00 98.00 86 ALA A O 1
ATOM 679 N N . THR A 1 87 ? -7.133 -6.096 17.219 1.00 98.19 87 THR A N 1
ATOM 680 C CA . THR A 1 87 ? -7.231 -6.699 15.882 1.00 98.19 87 THR A CA 1
ATOM 681 C C . THR A 1 87 ? -6.959 -5.679 14.779 1.00 98.19 87 THR A C 1
ATOM 683 O O . THR A 1 87 ? -6.267 -5.986 13.812 1.00 98.19 87 THR A O 1
ATOM 686 N N . LEU A 1 88 ? -7.509 -4.467 14.901 1.00 98.06 88 LEU A N 1
ATOM 687 C CA . LEU A 1 88 ? -7.291 -3.402 13.923 1.00 98.06 88 LEU A CA 1
ATOM 688 C C . LEU A 1 88 ? -5.834 -2.949 13.895 1.00 98.06 88 LEU A C 1
ATOM 690 O O . LEU A 1 88 ? -5.296 -2.814 12.805 1.00 98.06 88 LEU A O 1
ATOM 694 N N . LYS A 1 89 ? -5.190 -2.801 15.057 1.00 97.94 89 LYS A N 1
ATOM 695 C CA . LYS A 1 89 ? -3.759 -2.479 15.131 1.00 97.94 89 LYS A CA 1
ATOM 696 C C . LYS A 1 89 ? -2.898 -3.541 14.458 1.00 97.94 89 LYS A C 1
ATOM 698 O O . LYS A 1 89 ? -2.089 -3.212 13.612 1.00 97.94 89 LYS A O 1
ATOM 703 N N . CYS A 1 90 ? -3.154 -4.819 14.733 1.00 97.44 90 CYS A N 1
ATOM 704 C CA . CYS A 1 90 ? -2.420 -5.903 14.079 1.00 97.44 90 CYS A CA 1
ATOM 705 C C . CYS A 1 90 ? -2.582 -5.886 12.545 1.00 97.44 90 CYS A C 1
ATOM 707 O O . CYS A 1 90 ? -1.635 -6.171 11.818 1.00 97.44 90 CYS A O 1
ATOM 709 N N . LYS A 1 91 ? -3.769 -5.522 12.039 1.00 98.00 91 LYS A N 1
ATOM 710 C CA . LYS A 1 91 ? -3.986 -5.342 10.594 1.00 98.00 91 LYS A CA 1
ATOM 711 C C . LYS A 1 91 ? -3.274 -4.110 10.043 1.00 98.00 91 LYS A C 1
ATOM 713 O O . LYS A 1 91 ? -2.744 -4.178 8.944 1.00 98.00 91 LYS A O 1
ATOM 718 N N . GLU A 1 92 ? -3.291 -3.001 10.775 1.00 98.12 92 GLU A N 1
ATOM 719 C CA . GLU A 1 92 ? -2.586 -1.766 10.417 1.00 98.12 92 GLU A CA 1
ATOM 720 C C . GLU A 1 92 ? -1.074 -1.995 10.318 1.00 98.12 92 GLU A C 1
ATOM 722 O O . GLU A 1 92 ? -0.465 -1.586 9.329 1.00 98.12 92 GLU A O 1
ATOM 727 N N . ASP A 1 93 ? -0.496 -2.717 11.279 1.00 97.38 93 ASP A N 1
ATOM 728 C CA . ASP A 1 93 ? 0.912 -3.115 11.260 1.00 97.38 93 ASP A CA 1
ATOM 729 C C . ASP A 1 93 ? 1.206 -3.983 10.024 1.00 97.38 93 ASP A C 1
ATOM 731 O O . ASP A 1 93 ? 2.116 -3.681 9.256 1.00 97.38 93 ASP A O 1
ATOM 735 N N . GLY A 1 94 ? 0.366 -4.991 9.752 1.00 98.06 94 GLY A N 1
ATOM 736 C CA . GLY A 1 94 ? 0.521 -5.854 8.575 1.00 98.06 94 GLY A CA 1
ATOM 737 C C . GLY A 1 94 ? 0.417 -5.107 7.240 1.00 98.06 94 GLY A C 1
ATOM 738 O O . GLY A 1 94 ? 1.201 -5.359 6.328 1.00 98.06 94 GLY A O 1
ATOM 739 N N . TYR A 1 95 ? -0.509 -4.151 7.117 1.00 97.81 95 TYR A N 1
ATOM 740 C CA . TYR A 1 95 ? -0.599 -3.310 5.919 1.00 97.81 95 TYR A CA 1
ATOM 741 C C . TYR A 1 95 ? 0.594 -2.364 5.783 1.00 97.81 95 TYR A C 1
ATOM 743 O O . TYR A 1 95 ? 1.023 -2.089 4.665 1.00 97.81 95 TYR A O 1
ATOM 751 N N . SER A 1 96 ? 1.140 -1.871 6.895 1.00 97.94 96 SER A N 1
ATOM 752 C CA . SER A 1 96 ? 2.327 -1.014 6.873 1.00 97.94 96 SER A CA 1
ATOM 753 C C . SER A 1 96 ? 3.546 -1.784 6.360 1.00 97.94 96 SER A C 1
ATOM 755 O O . SER A 1 96 ? 4.230 -1.302 5.459 1.00 97.94 96 SER A O 1
ATOM 757 N N . GLU A 1 97 ? 3.752 -3.015 6.837 1.00 98.00 97 GLU A N 1
ATOM 758 C CA . GLU A 1 97 ? 4.807 -3.911 6.343 1.00 98.00 97 GLU A CA 1
ATOM 759 C C . GLU A 1 97 ? 4.644 -4.230 4.844 1.00 98.00 97 GLU A C 1
ATOM 761 O O . GLU A 1 97 ? 5.613 -4.190 4.082 1.00 98.00 97 GLU A O 1
ATOM 766 N N . GLU A 1 98 ? 3.416 -4.503 4.387 1.00 98.31 98 GLU A N 1
ATOM 767 C CA . GLU A 1 98 ? 3.132 -4.774 2.972 1.00 98.31 98 GLU A CA 1
ATOM 768 C C . GLU A 1 98 ? 3.418 -3.554 2.081 1.00 98.31 98 GLU A C 1
ATOM 770 O O . GLU A 1 98 ? 4.001 -3.689 1.002 1.00 98.31 98 GLU A O 1
ATOM 775 N N . ILE A 1 99 ? 3.057 -2.351 2.539 1.00 98.38 99 ILE A N 1
ATOM 776 C CA . ILE A 1 99 ? 3.346 -1.101 1.827 1.00 98.38 99 ILE A CA 1
ATOM 777 C C . ILE A 1 99 ? 4.856 -0.883 1.713 1.00 98.38 99 ILE A C 1
ATOM 779 O O . ILE A 1 99 ? 5.334 -0.552 0.627 1.00 98.38 99 ILE A O 1
ATOM 783 N N . GLU A 1 100 ? 5.610 -1.079 2.795 1.00 98.38 100 GLU A N 1
ATOM 784 C CA . GLU A 1 100 ? 7.070 -0.948 2.774 1.00 98.38 100 GLU A CA 1
ATOM 785 C C . GLU A 1 100 ? 7.708 -1.933 1.789 1.00 98.38 100 GLU A C 1
ATOM 787 O O . GLU A 1 100 ? 8.570 -1.549 0.991 1.00 98.38 100 GLU A O 1
ATOM 792 N N . TRP A 1 101 ? 7.242 -3.183 1.779 1.00 98.31 101 TRP A N 1
ATOM 793 C CA . TRP A 1 101 ? 7.710 -4.192 0.833 1.00 98.31 101 TRP A CA 1
ATOM 794 C C . TRP A 1 101 ? 7.408 -3.806 -0.624 1.00 98.31 101 TRP A C 1
ATOM 796 O O . TRP A 1 101 ? 8.302 -3.835 -1.474 1.00 98.31 101 TRP A O 1
ATOM 806 N N . LEU A 1 102 ? 6.178 -3.371 -0.918 1.00 98.38 102 LEU A N 1
ATOM 807 C CA . LEU A 1 102 ? 5.785 -2.931 -2.261 1.00 98.38 102 LEU A CA 1
ATOM 808 C C . LEU A 1 102 ? 6.594 -1.718 -2.732 1.00 98.38 102 LEU A C 1
ATOM 810 O O . LEU A 1 102 ? 6.980 -1.650 -3.898 1.00 98.38 102 LEU A O 1
ATOM 814 N N . GLN A 1 103 ? 6.883 -0.767 -1.843 1.00 98.50 103 GLN A N 1
ATOM 815 C CA . GLN A 1 103 ? 7.717 0.391 -2.169 1.00 98.50 103 GLN A CA 1
ATOM 816 C C . GLN A 1 103 ? 9.142 -0.023 -2.550 1.00 98.50 103 GLN A C 1
ATOM 818 O O . GLN A 1 103 ? 9.684 0.480 -3.538 1.00 98.50 103 GLN A O 1
ATOM 823 N N . GLN A 1 104 ? 9.739 -0.963 -1.814 1.00 98.38 104 GLN A N 1
ATOM 824 C CA . GLN A 1 104 ? 11.063 -1.497 -2.143 1.00 98.38 104 GLN A CA 1
ATOM 825 C C . GLN A 1 104 ? 11.063 -2.213 -3.497 1.00 98.38 104 GLN A C 1
ATOM 827 O O . GLN A 1 104 ? 11.981 -2.022 -4.299 1.00 98.38 104 GLN A O 1
ATOM 832 N N . GLU A 1 105 ? 10.015 -2.983 -3.787 1.00 98.44 105 GLU A N 1
ATOM 833 C CA . GLU A 1 105 ? 9.892 -3.695 -5.057 1.00 98.44 105 GLU A CA 1
ATOM 834 C C . GLU A 1 105 ? 9.697 -2.738 -6.242 1.00 98.44 105 GLU A C 1
ATOM 836 O O . GLU A 1 105 ? 10.321 -2.915 -7.290 1.00 98.44 105 GLU A O 1
ATOM 841 N N . ILE A 1 106 ? 8.919 -1.663 -6.071 1.00 98.50 106 ILE A N 1
ATOM 842 C CA . ILE A 1 106 ? 8.781 -0.605 -7.083 1.00 98.50 106 ILE A CA 1
ATOM 843 C C . ILE A 1 106 ? 10.139 0.031 -7.387 1.00 98.50 106 ILE A C 1
ATOM 845 O O . ILE A 1 106 ? 10.496 0.162 -8.557 1.00 98.50 106 ILE A O 1
ATOM 849 N N . LEU A 1 107 ? 10.923 0.385 -6.364 1.00 98.38 107 LEU A N 1
ATOM 850 C CA . LEU A 1 107 ? 12.257 0.962 -6.560 1.00 98.38 107 LEU A CA 1
ATOM 851 C C . LEU A 1 107 ? 13.191 -0.007 -7.298 1.00 98.38 107 LEU A C 1
ATOM 853 O O . LEU A 1 107 ? 13.942 0.402 -8.187 1.00 98.38 107 LEU A O 1
ATOM 857 N N . ARG A 1 108 ? 13.120 -1.303 -6.973 1.00 98.38 108 ARG A N 1
ATOM 858 C CA . ARG A 1 108 ? 13.889 -2.351 -7.654 1.00 98.38 108 ARG A CA 1
ATOM 859 C C . ARG A 1 108 ? 13.522 -2.443 -9.135 1.00 98.38 108 ARG A C 1
ATOM 861 O O . ARG A 1 108 ? 14.412 -2.495 -9.984 1.00 98.38 108 ARG A O 1
ATOM 868 N N . LEU A 1 109 ? 12.227 -2.449 -9.448 1.00 98.31 109 LEU A N 1
ATOM 869 C CA . LEU A 1 109 ? 11.726 -2.523 -10.820 1.00 98.31 109 LEU A CA 1
ATOM 870 C C . LEU A 1 109 ? 12.043 -1.259 -11.622 1.00 98.31 109 LEU A C 1
ATOM 872 O O . LEU A 1 109 ? 12.433 -1.367 -12.781 1.00 98.31 109 LEU A O 1
ATOM 876 N N . GLN A 1 110 ? 11.949 -0.077 -11.011 1.00 98.38 110 GLN A N 1
ATOM 877 C CA . GLN A 1 110 ? 12.342 1.184 -11.646 1.00 98.38 110 GLN A CA 1
ATOM 878 C C . GLN A 1 110 ? 13.824 1.192 -12.015 1.00 98.38 110 GLN A C 1
ATOM 880 O O . GLN A 1 110 ? 14.179 1.582 -13.124 1.00 98.38 110 GLN A O 1
ATOM 885 N N . LYS A 1 111 ? 14.690 0.709 -11.117 1.00 98.12 111 LYS A N 1
ATOM 886 C CA . LYS A 1 111 ? 16.117 0.575 -11.415 1.00 98.12 111 LYS A CA 1
ATOM 887 C C . LYS A 1 111 ? 16.356 -0.378 -12.586 1.00 98.12 111 LYS A C 1
ATOM 889 O O . LYS A 1 111 ? 17.069 -0.026 -13.516 1.00 98.12 111 LYS A O 1
ATOM 894 N N . LEU A 1 112 ? 15.706 -1.542 -12.574 1.00 98.06 112 LEU A N 1
ATOM 895 C CA . LEU A 1 112 ? 15.810 -2.507 -13.669 1.00 98.06 112 LEU A CA 1
ATOM 896 C C . LEU A 1 112 ? 15.330 -1.917 -15.003 1.00 98.06 112 LEU A C 1
ATOM 898 O O . LEU A 1 112 ? 15.942 -2.159 -16.038 1.00 98.06 112 LEU A O 1
ATOM 902 N N . GLN A 1 113 ? 14.249 -1.137 -14.985 1.00 98.25 113 GLN A N 1
ATOM 903 C CA . GLN A 1 113 ? 13.751 -0.457 -16.175 1.00 98.25 113 GLN A CA 1
ATOM 904 C C . GLN A 1 113 ? 14.789 0.522 -16.735 1.00 98.25 113 GLN A C 1
ATOM 906 O O . GLN A 1 113 ? 15.015 0.518 -17.942 1.00 98.25 113 GLN A O 1
ATOM 911 N N . ILE A 1 114 ? 15.423 1.328 -15.879 1.00 98.06 114 ILE A N 1
ATOM 912 C CA . ILE A 1 114 ? 16.474 2.270 -16.287 1.00 98.06 114 ILE A CA 1
ATOM 913 C C . ILE A 1 114 ? 17.673 1.518 -16.874 1.00 98.06 114 ILE A C 1
ATOM 915 O O . ILE A 1 114 ? 18.160 1.895 -17.936 1.00 98.06 114 ILE A O 1
ATOM 919 N N . ASP A 1 115 ? 18.111 0.434 -16.232 1.00 97.62 115 ASP A N 1
ATOM 920 C CA . ASP A 1 115 ? 19.241 -0.372 -16.707 1.00 97.62 115 ASP A CA 1
ATOM 921 C C . ASP A 1 115 ? 18.952 -0.967 -18.097 1.00 97.62 115 ASP A C 1
ATOM 923 O O . ASP A 1 115 ? 19.791 -0.914 -18.997 1.00 97.62 115 ASP A O 1
ATOM 927 N N . ILE A 1 116 ? 17.736 -1.486 -18.306 1.00 97.56 116 ILE A N 1
ATOM 928 C CA . ILE A 1 116 ? 17.303 -1.996 -19.613 1.00 97.56 116 ILE A CA 1
ATOM 929 C C . ILE A 1 116 ? 17.259 -0.867 -20.644 1.00 97.56 116 ILE A C 1
ATOM 931 O O . ILE A 1 116 ? 17.753 -1.056 -21.751 1.00 97.56 116 ILE A O 1
ATOM 935 N N . GLN A 1 117 ? 16.700 0.295 -20.294 1.00 97.75 117 GLN A N 1
ATOM 936 C CA . GLN A 1 117 ? 16.621 1.445 -21.198 1.00 97.75 117 GLN A CA 1
ATOM 937 C C . GLN A 1 117 ? 18.010 1.913 -21.637 1.00 97.75 117 GLN A C 1
ATOM 939 O O . GLN A 1 117 ? 18.254 2.040 -22.836 1.00 97.75 117 GLN A O 1
ATOM 944 N N . SER A 1 118 ? 18.942 2.059 -20.693 1.00 96.75 118 SER A N 1
ATOM 945 C CA . SER A 1 118 ? 20.334 2.406 -20.990 1.00 96.75 118 SER A CA 1
ATOM 946 C C . SER A 1 118 ? 20.973 1.384 -21.928 1.00 96.75 118 SER A C 1
ATOM 948 O O . SER A 1 118 ? 21.584 1.760 -22.922 1.00 96.75 118 SER A O 1
ATOM 950 N N . HIS A 1 119 ? 20.785 0.085 -21.672 1.00 96.62 119 HIS A N 1
ATOM 951 C CA . HIS A 1 119 ? 21.314 -0.952 -22.555 1.00 96.62 119 HIS A CA 1
ATOM 952 C C . HIS A 1 119 ? 20.685 -0.936 -23.948 1.00 96.62 119 HIS A C 1
ATOM 954 O O . HIS A 1 119 ? 21.384 -1.185 -24.929 1.00 96.62 119 HIS A O 1
ATOM 960 N N . THR A 1 120 ? 19.386 -0.651 -24.065 1.00 96.62 120 THR A N 1
ATOM 961 C CA . THR A 1 120 ? 18.749 -0.523 -25.380 1.00 96.62 120 THR A CA 1
ATOM 962 C C . THR A 1 120 ? 19.271 0.685 -26.145 1.00 96.62 120 THR A C 1
ATOM 964 O O . THR A 1 120 ? 19.574 0.549 -27.326 1.00 96.62 120 THR A O 1
ATOM 967 N N . GLU A 1 121 ? 19.457 1.825 -25.480 1.00 95.12 121 GLU A N 1
ATOM 968 C CA . GLU A 1 121 ? 20.027 3.028 -26.091 1.00 95.12 121 GLU A CA 1
ATOM 969 C C . GLU A 1 121 ? 21.474 2.792 -26.541 1.00 95.12 121 GLU A C 1
ATOM 971 O O . GLU A 1 121 ? 21.838 3.146 -27.662 1.00 95.12 121 GLU A O 1
ATOM 976 N N . ASP A 1 122 ? 22.287 2.125 -25.719 1.00 95.06 122 ASP A N 1
ATOM 977 C CA . ASP A 1 122 ? 23.660 1.760 -26.075 1.00 95.06 122 ASP A CA 1
ATOM 978 C C . ASP A 1 122 ? 23.699 0.840 -27.300 1.00 95.06 122 ASP A C 1
ATOM 980 O O . ASP A 1 122 ? 24.466 1.080 -28.236 1.00 95.06 122 ASP A O 1
ATOM 984 N N . LEU A 1 123 ? 22.845 -0.188 -27.338 1.00 92.81 123 LEU A N 1
ATOM 985 C CA . LEU A 1 123 ? 22.752 -1.091 -28.485 1.00 92.81 123 LEU A CA 1
ATOM 986 C C . LEU A 1 123 ? 22.281 -0.359 -29.745 1.00 92.81 123 LEU A C 1
ATOM 988 O O . LEU A 1 123 ? 22.849 -0.571 -30.815 1.00 92.81 123 LEU A O 1
ATOM 992 N N . GLU A 1 124 ? 21.289 0.524 -29.639 1.00 92.56 124 GLU A N 1
ATOM 993 C CA . GLU A 1 124 ? 20.834 1.348 -30.759 1.00 92.56 124 GLU A CA 1
ATOM 994 C C . GLU A 1 124 ? 21.944 2.272 -31.273 1.00 92.56 124 GLU A C 1
ATOM 996 O O . GLU A 1 124 ? 22.134 2.381 -32.487 1.00 92.56 124 GLU A O 1
ATOM 1001 N N . ASN A 1 125 ? 22.719 2.880 -30.375 1.00 90.25 125 ASN A N 1
ATOM 1002 C CA . ASN A 1 125 ? 23.868 3.710 -30.727 1.00 90.25 125 ASN A CA 1
ATOM 1003 C C . ASN A 1 125 ? 24.962 2.889 -31.428 1.00 90.25 125 ASN A C 1
ATOM 1005 O O . ASN A 1 125 ? 25.477 3.311 -32.465 1.00 90.25 125 ASN A O 1
ATOM 1009 N N . CYS A 1 126 ? 25.278 1.691 -30.927 1.00 87.25 126 CYS A N 1
ATOM 1010 C CA . CYS A 1 126 ? 26.234 0.783 -31.564 1.00 87.25 126 CYS A CA 1
ATOM 1011 C C . CYS A 1 126 ? 25.771 0.336 -32.957 1.00 87.25 126 CYS A C 1
ATOM 1013 O O . CYS A 1 126 ? 26.574 0.314 -33.889 1.00 87.25 126 CYS A O 1
ATOM 1015 N N . LEU A 1 127 ? 24.483 0.022 -33.121 1.00 85.56 127 LEU A N 1
ATOM 1016 C CA . LEU A 1 127 ? 23.906 -0.355 -34.415 1.00 85.56 127 LEU A CA 1
ATOM 1017 C C . LEU A 1 127 ? 23.906 0.810 -35.413 1.00 85.56 127 LEU A C 1
ATOM 1019 O O . LEU A 1 127 ? 24.015 0.590 -36.617 1.00 85.56 127 LEU A O 1
ATOM 1023 N N . GLN A 1 128 ? 23.785 2.049 -34.935 1.00 84.12 128 GLN A N 1
ATOM 1024 C CA . GLN A 1 128 ? 23.787 3.240 -35.782 1.00 84.12 128 GLN A CA 1
ATOM 1025 C C . GLN A 1 128 ? 25.183 3.769 -36.111 1.00 84.12 128 GLN A C 1
ATOM 1027 O O . GLN A 1 128 ? 25.298 4.575 -37.030 1.00 84.12 128 GLN A O 1
ATOM 1032 N N . TRP A 1 129 ? 26.239 3.328 -35.422 1.00 85.06 129 TRP A N 1
ATOM 1033 C CA . TRP A 1 129 ? 27.585 3.882 -35.611 1.00 85.06 129 TRP A CA 1
ATOM 1034 C C . TRP A 1 129 ? 28.090 3.739 -37.057 1.00 85.06 129 TRP A C 1
ATOM 1036 O O . TRP A 1 129 ? 28.702 4.658 -37.599 1.00 85.06 129 TRP A O 1
ATOM 1046 N N . ASN A 1 130 ? 27.745 2.640 -37.727 1.00 83.56 130 ASN A N 1
ATOM 1047 C CA . ASN A 1 130 ? 28.113 2.414 -39.127 1.00 83.56 130 ASN A CA 1
ATOM 1048 C C . ASN A 1 130 ? 27.085 2.970 -40.131 1.00 83.56 130 ASN A C 1
ATOM 1050 O O . ASN A 1 130 ? 27.281 2.854 -41.340 1.00 83.56 130 ASN A O 1
ATOM 1054 N N . ASN A 1 131 ? 26.002 3.594 -39.659 1.00 86.69 131 ASN A N 1
ATOM 1055 C CA . ASN A 1 131 ? 24.939 4.117 -40.511 1.00 86.69 131 ASN A CA 1
ATOM 1056 C C . ASN A 1 131 ? 25.151 5.609 -40.783 1.00 86.69 131 ASN A C 1
ATOM 1058 O O . ASN A 1 131 ? 24.961 6.460 -39.913 1.00 86.69 131 ASN A O 1
ATOM 1062 N N . ILE A 1 132 ? 25.470 5.951 -42.030 1.00 85.12 132 ILE A N 1
ATOM 1063 C CA . ILE A 1 132 ? 25.605 7.344 -42.464 1.00 85.12 132 ILE A CA 1
ATOM 1064 C C . ILE A 1 132 ? 24.253 7.851 -42.974 1.00 85.12 132 ILE A C 1
ATOM 1066 O O . ILE A 1 132 ? 23.665 7.289 -43.895 1.00 85.12 132 ILE A O 1
ATOM 1070 N N . ARG A 1 133 ? 23.756 8.953 -42.398 1.00 86.62 133 ARG A N 1
ATOM 1071 C CA . ARG A 1 133 ? 22.542 9.635 -42.875 1.00 86.62 133 ARG A CA 1
ATOM 1072 C C . ARG A 1 133 ? 22.908 10.839 -43.733 1.00 86.62 133 ARG A C 1
ATOM 1074 O O . ARG A 1 133 ? 23.370 11.854 -43.215 1.00 86.62 133 ARG A O 1
ATOM 1081 N N . ILE A 1 134 ? 22.630 10.751 -45.029 1.00 84.56 134 ILE A N 1
ATOM 1082 C CA . ILE A 1 134 ? 22.842 11.846 -45.979 1.00 84.56 134 ILE A CA 1
ATOM 1083 C C . ILE A 1 134 ? 21.538 12.642 -46.110 1.00 84.56 134 ILE A C 1
ATOM 1085 O O . ILE A 1 134 ? 20.490 12.094 -46.449 1.00 84.56 134 ILE A O 1
ATOM 1089 N N . LYS A 1 135 ? 21.583 13.943 -45.806 1.00 85.88 135 LYS A N 1
ATOM 1090 C CA . LYS A 1 135 ? 20.436 14.859 -45.927 1.00 85.88 135 LYS A CA 1
ATOM 1091 C C . LYS A 1 135 ? 20.570 15.711 -47.189 1.00 85.88 135 LYS A C 1
ATOM 1093 O O . LYS A 1 135 ? 21.677 16.051 -47.584 1.00 85.88 135 LYS A O 1
ATOM 1098 N N . GLY A 1 136 ? 19.437 16.103 -47.774 1.00 82.38 136 GLY A N 1
ATOM 1099 C CA . GLY A 1 136 ? 19.410 17.004 -48.934 1.00 82.38 136 GLY A CA 1
ATOM 1100 C C . GLY A 1 136 ? 19.614 16.322 -50.288 1.00 82.38 136 GLY A C 1
ATOM 1101 O O . GLY A 1 136 ? 19.818 17.019 -51.277 1.00 82.38 136 GLY A O 1
ATOM 1102 N N . VAL A 1 137 ? 19.532 14.988 -50.352 1.00 81.50 137 VAL A N 1
ATOM 1103 C CA . VAL A 1 137 ? 19.555 14.262 -51.628 1.00 81.50 137 VAL A CA 1
ATOM 1104 C C . VAL A 1 137 ? 18.275 14.591 -52.415 1.00 81.50 137 VAL A C 1
ATOM 1106 O O . VAL A 1 137 ? 17.171 14.351 -51.903 1.00 81.50 137 VAL A O 1
ATOM 1109 N N . PRO A 1 138 ? 18.380 15.180 -53.624 1.00 80.81 138 PRO A N 1
ATOM 1110 C CA . PRO A 1 138 ? 17.214 15.532 -54.417 1.00 80.81 138 PRO A CA 1
ATOM 1111 C C . PRO A 1 138 ? 16.482 14.267 -54.862 1.00 80.81 138 PRO A C 1
ATOM 1113 O O . PRO A 1 138 ? 17.081 13.371 -55.447 1.00 80.81 138 PRO A O 1
ATOM 1116 N N . THR A 1 139 ? 15.163 14.224 -54.669 1.00 74.81 139 THR A N 1
ATOM 1117 C CA . THR A 1 139 ? 14.308 13.073 -55.018 1.00 74.81 139 THR A CA 1
ATOM 1118 C C . THR A 1 139 ? 14.409 12.643 -56.483 1.00 74.81 139 THR A C 1
ATOM 1120 O O . THR A 1 139 ? 14.183 11.484 -56.796 1.00 74.81 139 THR A O 1
ATOM 1123 N N . ALA A 1 140 ? 14.776 13.559 -57.380 1.00 73.12 140 ALA A N 1
ATOM 1124 C CA . ALA A 1 140 ? 14.928 13.279 -58.806 1.00 73.12 140 ALA A CA 1
ATOM 1125 C C . ALA A 1 140 ? 16.346 12.833 -59.219 1.00 73.12 140 ALA A C 1
ATOM 1127 O O . ALA A 1 140 ? 16.522 12.382 -60.346 1.00 73.12 140 ALA A O 1
ATOM 1128 N N . ALA A 1 141 ? 17.356 12.984 -58.353 1.00 64.12 141 ALA A N 1
ATOM 1129 C CA . ALA A 1 141 ? 18.762 12.740 -58.700 1.00 64.12 141 ALA A CA 1
ATOM 1130 C C . ALA A 1 141 ? 19.193 11.272 -58.543 1.00 64.12 141 ALA A C 1
ATOM 1132 O O . ALA A 1 141 ? 20.206 10.868 -59.101 1.00 64.12 141 ALA A O 1
ATOM 1133 N N . GLU A 1 142 ? 18.412 10.484 -57.807 1.00 62.12 142 GLU A N 1
ATOM 1134 C CA . GLU A 1 142 ? 18.706 9.087 -57.466 1.00 62.12 142 GLU A CA 1
ATOM 1135 C C . GLU A 1 142 ? 18.439 8.124 -58.645 1.00 62.12 142 GLU A C 1
ATOM 1137 O O . GLU A 1 142 ? 18.949 7.008 -58.668 1.00 62.12 142 GLU A O 1
ATOM 1142 N N . GLY A 1 143 ? 17.671 8.552 -59.657 1.00 68.19 143 GLY A N 1
ATOM 1143 C CA . GLY A 1 143 ? 17.358 7.728 -60.827 1.00 68.19 143 GLY A CA 1
ATOM 1144 C C . GLY A 1 143 ? 16.731 6.376 -60.452 1.00 68.19 143 GLY A C 1
ATOM 1145 O O . GLY A 1 143 ? 15.806 6.319 -59.646 1.00 68.19 143 GLY A O 1
ATOM 1146 N N . ILE A 1 144 ? 17.217 5.295 -61.073 1.00 72.56 144 ILE A N 1
ATOM 1147 C CA . ILE A 1 144 ? 16.828 3.900 -60.773 1.00 72.56 144 ILE A CA 1
ATOM 1148 C C . ILE A 1 144 ? 17.796 3.264 -59.755 1.00 72.56 144 ILE A C 1
ATOM 1150 O O . ILE A 1 144 ? 17.437 2.288 -59.100 1.00 72.56 144 ILE A O 1
ATOM 1154 N N . ASP A 1 145 ? 19.004 3.818 -59.603 1.00 82.31 145 ASP A N 1
ATOM 1155 C CA . ASP A 1 145 ? 20.089 3.236 -58.812 1.00 82.31 145 ASP A CA 1
ATOM 1156 C C . ASP A 1 145 ? 20.645 4.233 -57.786 1.00 82.31 145 ASP A C 1
ATOM 1158 O O . ASP A 1 145 ? 21.494 5.082 -58.068 1.00 82.31 145 ASP A O 1
ATOM 1162 N N . LEU A 1 146 ? 20.158 4.087 -56.555 1.00 82.06 146 LEU A N 1
ATOM 1163 C CA . LEU A 1 146 ? 20.586 4.874 -55.406 1.00 82.06 146 LEU A CA 1
ATOM 1164 C C . LEU A 1 146 ? 22.038 4.553 -54.997 1.00 82.06 146 LEU A C 1
ATOM 1166 O O . LEU A 1 146 ? 22.724 5.429 -54.471 1.00 82.06 146 LEU A O 1
ATOM 1170 N N . GLY A 1 147 ? 22.511 3.324 -55.245 1.00 84.25 147 GLY A N 1
ATOM 1171 C CA . GLY A 1 147 ? 23.857 2.873 -54.881 1.00 84.25 147 GLY A CA 1
ATOM 1172 C C . GLY A 1 147 ? 24.925 3.608 -55.676 1.00 84.25 147 GLY A C 1
ATOM 1173 O O . GLY A 1 147 ? 25.773 4.284 -55.089 1.00 84.25 147 GLY A O 1
ATOM 1174 N N . GLY A 1 148 ? 24.806 3.582 -57.006 1.00 84.94 148 GLY A N 1
ATOM 1175 C CA . GLY A 1 148 ? 25.729 4.288 -57.896 1.00 8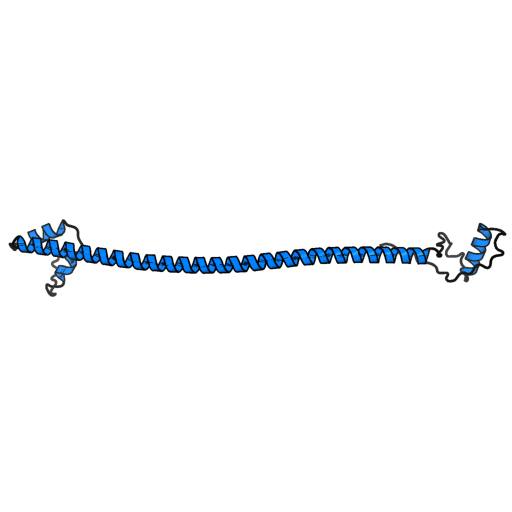4.94 148 GLY A CA 1
ATOM 1176 C C . GLY A 1 148 ? 25.774 5.802 -57.653 1.00 84.94 148 GLY A C 1
ATOM 1177 O O . GLY A 1 148 ? 26.836 6.418 -57.748 1.00 84.94 148 GLY A O 1
ATOM 1178 N N . TYR A 1 149 ? 24.648 6.417 -57.266 1.00 85.25 149 TYR A N 1
ATOM 1179 C CA . TYR A 1 149 ? 24.620 7.835 -56.892 1.00 85.25 149 TYR A CA 1
ATOM 1180 C C . TYR A 1 149 ? 25.462 8.129 -55.641 1.00 85.25 149 TYR A C 1
ATOM 1182 O O . TYR A 1 149 ? 26.220 9.101 -55.613 1.00 85.25 149 TYR A O 1
ATOM 1190 N N . VAL A 1 150 ? 25.345 7.298 -54.602 1.00 85.88 150 VAL A N 1
ATOM 1191 C CA . VAL A 1 150 ? 26.092 7.474 -53.348 1.00 85.88 150 VAL A CA 1
ATOM 1192 C C . VAL A 1 150 ? 27.587 7.239 -53.558 1.00 85.88 150 VAL A C 1
ATOM 1194 O O . VAL A 1 150 ? 28.394 8.012 -53.044 1.00 85.88 150 VAL A O 1
ATOM 1197 N N . GLU A 1 151 ? 27.965 6.241 -54.354 1.00 84.75 151 GLU A N 1
ATOM 1198 C CA . GLU A 1 151 ? 29.365 5.997 -54.724 1.00 84.75 151 GLU A CA 1
ATOM 1199 C C . GLU A 1 151 ? 29.972 7.192 -55.473 1.00 84.75 151 GLU A C 1
ATOM 1201 O O . GLU A 1 151 ? 31.051 7.665 -55.111 1.00 84.75 151 GLU A O 1
ATOM 1206 N N . ALA A 1 152 ? 29.253 7.752 -56.452 1.00 84.94 152 ALA A N 1
ATOM 1207 C CA . ALA A 1 152 ? 29.693 8.945 -57.174 1.00 84.94 152 ALA A CA 1
ATOM 1208 C C . ALA A 1 152 ? 29.815 10.173 -56.253 1.00 84.94 152 ALA A C 1
ATOM 1210 O O . ALA A 1 152 ? 30.766 10.950 -56.372 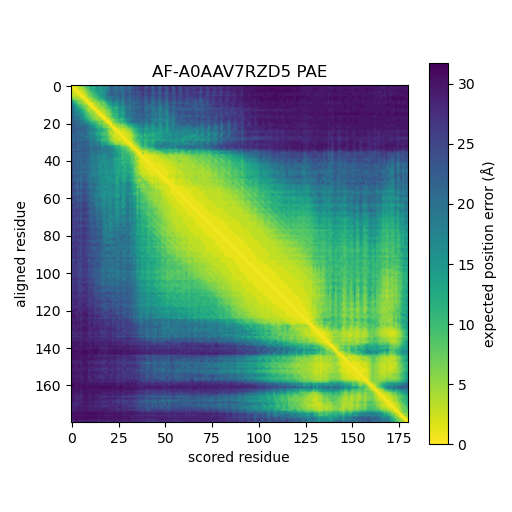1.00 84.94 152 ALA A O 1
ATOM 1211 N N . LEU A 1 153 ? 28.881 10.341 -55.308 1.00 86.12 153 LEU A N 1
ATOM 1212 C CA . LEU A 1 153 ? 28.914 11.422 -54.324 1.00 86.12 153 LEU A CA 1
ATOM 1213 C C . LEU A 1 153 ? 30.133 11.310 -53.400 1.00 86.12 153 LEU A C 1
ATOM 1215 O O . LEU A 1 153 ? 30.828 12.303 -53.178 1.00 86.12 153 LEU A O 1
ATOM 1219 N N . PHE A 1 154 ? 30.419 10.117 -52.875 1.00 85.69 154 PHE A N 1
ATOM 1220 C CA . PHE A 1 154 ? 31.600 9.902 -52.040 1.00 85.69 154 PHE A CA 1
ATOM 1221 C C . PHE A 1 154 ? 32.899 10.041 -52.832 1.00 85.69 154 PHE A C 1
ATOM 1223 O O . PHE A 1 154 ? 33.834 10.654 -52.320 1.00 85.69 154 PHE A O 1
ATOM 1230 N N . GLY A 1 155 ? 32.945 9.569 -54.081 1.00 85.88 155 GLY A N 1
ATOM 1231 C CA . GLY A 1 155 ? 34.080 9.790 -54.979 1.00 85.88 155 GLY A CA 1
ATOM 1232 C C . GLY A 1 155 ? 34.347 11.278 -55.228 1.00 85.88 155 GLY A C 1
ATOM 1233 O O . GLY A 1 155 ? 35.494 11.715 -55.211 1.00 85.88 155 GLY A O 1
ATOM 1234 N N . PHE A 1 156 ? 33.293 12.088 -55.363 1.00 85.62 156 PHE A N 1
ATOM 1235 C CA . PHE A 1 156 ? 33.429 13.539 -55.494 1.00 85.62 156 PHE A CA 1
ATOM 1236 C C . PHE A 1 156 ? 33.963 14.209 -54.217 1.00 85.62 156 PHE A C 1
ATOM 1238 O O . PHE A 1 156 ? 34.819 1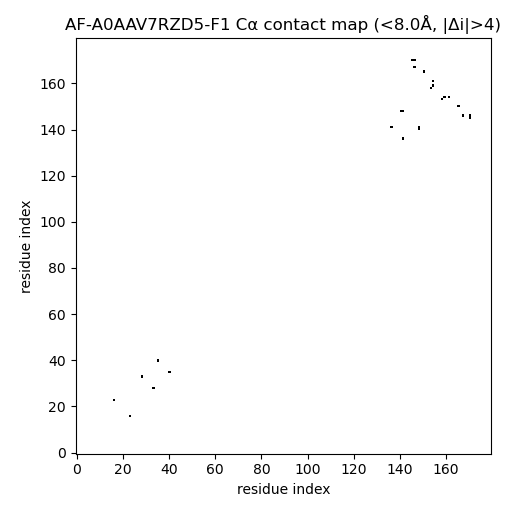5.087 -54.300 1.00 85.62 156 PHE A O 1
ATOM 1245 N N . ILE A 1 157 ? 33.473 13.812 -53.037 1.00 86.00 157 ILE A N 1
ATOM 1246 C CA . ILE A 1 157 ? 33.858 14.430 -51.754 1.00 86.00 157 ILE A CA 1
ATOM 1247 C C . ILE A 1 157 ? 35.272 14.017 -51.326 1.00 86.00 157 ILE A C 1
ATOM 1249 O O . ILE A 1 157 ? 36.034 14.848 -50.834 1.00 86.00 157 ILE A O 1
ATOM 1253 N N . LEU A 1 158 ? 35.606 12.733 -51.466 1.00 83.50 158 LEU A N 1
ATOM 1254 C CA . LEU A 1 158 ? 36.847 12.146 -50.949 1.00 83.50 158 LEU A CA 1
ATOM 1255 C C . LEU A 1 158 ? 37.986 12.148 -51.984 1.00 83.50 158 LEU A C 1
ATOM 1257 O O . LEU A 1 158 ? 39.142 11.944 -51.611 1.00 83.50 158 LEU A O 1
ATOM 1261 N N . GLY A 1 159 ? 37.688 12.428 -53.258 1.00 82.12 159 GLY A N 1
ATOM 1262 C CA . GLY A 1 159 ? 38.671 12.524 -54.337 1.00 82.12 159 GLY A CA 1
ATOM 1263 C C . GLY A 1 159 ? 39.336 11.186 -54.682 1.00 82.12 159 GLY A C 1
ATOM 1264 O O . GLY A 1 159 ? 38.741 10.120 -54.541 1.00 82.12 159 GLY A O 1
ATOM 1265 N N . ASP A 1 160 ? 40.603 11.241 -55.107 1.00 69.25 160 ASP A N 1
ATOM 1266 C CA . ASP A 1 160 ? 41.412 10.106 -55.605 1.00 69.25 160 ASP A CA 1
ATOM 1267 C C . ASP A 1 160 ? 41.806 9.070 -54.520 1.00 69.25 160 ASP A C 1
ATOM 1269 O O . ASP A 1 160 ? 42.602 8.162 -54.752 1.00 69.25 160 ASP A O 1
ATOM 1273 N N . ALA A 1 161 ? 41.264 9.190 -53.302 1.00 59.81 161 ALA A N 1
ATOM 1274 C CA . ALA A 1 161 ? 41.542 8.297 -52.174 1.00 59.81 161 ALA A CA 1
ATOM 1275 C C . ALA A 1 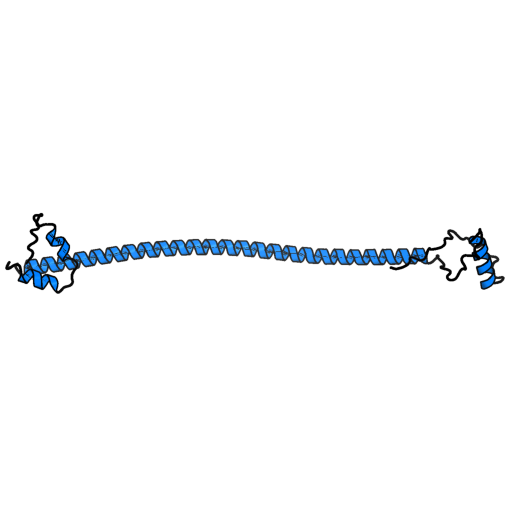161 ? 40.805 6.937 -52.254 1.00 59.81 161 ALA A C 1
ATOM 1277 O O . ALA A 1 161 ? 40.980 6.083 -51.384 1.00 59.81 161 ALA A O 1
ATOM 1278 N N . MET A 1 162 ? 39.989 6.716 -53.287 1.00 54.28 162 MET A N 1
ATOM 1279 C CA . MET A 1 162 ? 39.053 5.591 -53.415 1.00 54.28 162 MET A CA 1
ATOM 1280 C C . MET A 1 162 ? 39.587 4.429 -54.269 1.00 54.28 162 MET A C 1
ATOM 1282 O O . MET A 1 162 ? 38.914 3.944 -55.171 1.00 54.28 162 MET A O 1
ATOM 1286 N N . ASN A 1 163 ? 40.775 3.912 -53.948 1.00 60.56 163 ASN A N 1
ATOM 1287 C CA . ASN A 1 163 ? 41.139 2.546 -54.367 1.00 60.56 163 ASN A CA 1
ATOM 1288 C C . ASN A 1 163 ? 40.612 1.475 -53.385 1.00 60.56 163 ASN A C 1
ATOM 1290 O O . ASN A 1 163 ? 40.934 0.296 -53.528 1.00 60.56 163 ASN A O 1
ATOM 1294 N N . LEU A 1 164 ? 39.830 1.870 -52.370 1.00 64.94 164 LEU A N 1
ATOM 1295 C CA . LEU A 1 164 ? 39.163 0.955 -51.445 1.00 64.94 164 LEU A CA 1
ATOM 1296 C C . LEU A 1 164 ? 37.761 0.614 -51.965 1.00 64.94 164 LEU A C 1
ATOM 1298 O O . LEU A 1 164 ? 36.940 1.503 -52.167 1.00 64.94 164 LEU A O 1
ATOM 1302 N N . GLU A 1 165 ? 37.484 -0.678 -52.138 1.00 75.75 165 GLU A N 1
ATOM 1303 C CA . GLU A 1 165 ? 36.152 -1.202 -52.457 1.00 75.75 165 GLU A CA 1
ATOM 1304 C C . GLU A 1 165 ? 35.164 -0.816 -51.340 1.00 75.75 165 GLU A C 1
ATOM 1306 O O . GLU A 1 165 ? 35.230 -1.341 -50.224 1.00 75.75 165 GLU A O 1
ATOM 1311 N N . MET A 1 166 ? 34.256 0.122 -51.619 1.00 76.31 166 MET A N 1
ATOM 1312 C CA . MET A 1 166 ? 33.158 0.446 -50.712 1.00 76.31 166 MET A CA 1
ATOM 1313 C C . MET A 1 166 ? 32.141 -0.697 -50.716 1.00 76.31 166 MET A C 1
ATOM 1315 O O . MET A 1 166 ? 31.552 -1.008 -51.746 1.00 76.31 166 MET A O 1
ATOM 1319 N N . LYS A 1 167 ? 31.894 -1.297 -49.549 1.00 82.12 167 LYS A N 1
ATOM 1320 C CA . LYS A 1 167 ? 30.808 -2.266 -49.361 1.00 82.12 167 LYS A CA 1
ATOM 1321 C C . LYS A 1 167 ? 29.650 -1.589 -48.649 1.00 82.12 167 LYS A C 1
ATOM 1323 O O . LYS A 1 167 ? 29.751 -1.243 -47.475 1.00 82.12 167 LYS A O 1
ATOM 1328 N N . LEU A 1 168 ? 28.570 -1.370 -49.389 1.00 82.38 168 LEU A N 1
ATOM 1329 C CA . LEU A 1 168 ? 27.309 -0.867 -48.863 1.00 82.38 168 LEU A CA 1
ATOM 1330 C C . LEU A 1 168 ? 26.401 -2.066 -48.575 1.00 82.38 168 LEU A C 1
ATOM 1332 O O . LEU A 1 168 ? 25.920 -2.708 -49.505 1.00 82.38 168 LEU A O 1
ATOM 1336 N N . ASP A 1 169 ? 26.168 -2.373 -47.298 1.00 83.62 169 ASP A N 1
ATOM 1337 C CA . ASP A 1 169 ? 25.333 -3.521 -46.914 1.00 83.62 169 ASP A CA 1
ATOM 1338 C C . ASP A 1 169 ? 23.846 -3.274 -47.195 1.00 83.62 169 ASP A C 1
ATOM 1340 O O . ASP A 1 169 ? 23.146 -4.142 -47.717 1.00 83.62 169 ASP A O 1
ATOM 1344 N N . GLN A 1 170 ? 23.338 -2.092 -46.835 1.00 81.94 170 GLN A N 1
ATOM 1345 C CA . GLN A 1 170 ? 21.945 -1.709 -47.054 1.00 81.94 170 GLN A CA 1
ATOM 1346 C C . GLN A 1 170 ? 21.842 -0.215 -47.338 1.00 81.94 170 GLN A C 1
ATOM 1348 O O . GLN A 1 170 ? 22.399 0.610 -46.615 1.00 81.94 170 GLN A O 1
ATOM 1353 N N . LEU A 1 171 ? 21.063 0.134 -48.359 1.00 84.38 171 LEU A N 1
ATOM 1354 C CA . LEU A 1 171 ? 20.793 1.513 -48.737 1.00 84.38 171 LEU A CA 1
ATOM 1355 C C . LEU A 1 171 ? 19.288 1.690 -48.900 1.00 84.38 171 LEU A C 1
ATOM 1357 O O . LEU A 1 171 ? 18.653 1.018 -49.709 1.00 84.38 171 LEU A O 1
ATOM 1361 N N . HIS A 1 172 ? 18.706 2.575 -48.102 1.00 83.19 172 HIS A N 1
ATOM 1362 C CA . HIS A 1 172 ? 17.277 2.843 -48.146 1.00 83.19 172 HIS A CA 1
ATOM 1363 C C . HIS A 1 172 ? 17.007 4.314 -47.871 1.00 83.19 172 HIS A C 1
ATOM 1365 O O . HIS A 1 172 ? 17.714 4.976 -47.107 1.00 83.19 172 HIS A O 1
ATOM 1371 N N . ARG A 1 173 ? 15.942 4.824 -48.484 1.00 81.62 173 ARG A N 1
ATOM 1372 C CA . ARG A 1 173 ? 15.447 6.160 -48.195 1.00 81.62 173 ARG A CA 1
ATOM 1373 C C . ARG A 1 173 ? 14.519 6.100 -46.992 1.00 81.62 173 ARG A C 1
ATOM 1375 O O . ARG A 1 173 ? 13.552 5.345 -46.986 1.00 81.62 173 ARG A O 1
ATOM 1382 N N . LEU A 1 174 ? 14.801 6.915 -45.983 1.00 81.62 174 LEU A N 1
ATOM 1383 C CA . LEU A 1 174 ? 13.886 7.100 -44.864 1.00 81.62 174 LEU A CA 1
ATOM 1384 C C . LEU A 1 174 ? 12.812 8.107 -45.272 1.00 81.62 174 LEU A C 1
ATOM 1386 O O . LEU A 1 174 ? 13.117 9.269 -45.554 1.00 81.62 174 LEU A O 1
ATOM 1390 N N . GLU A 1 175 ? 11.555 7.672 -45.297 1.00 75.69 175 GLU A N 1
ATOM 1391 C CA . GLU A 1 175 ? 10.432 8.598 -45.389 1.00 75.69 175 GLU A CA 1
ATOM 1392 C C . GLU A 1 175 ? 10.4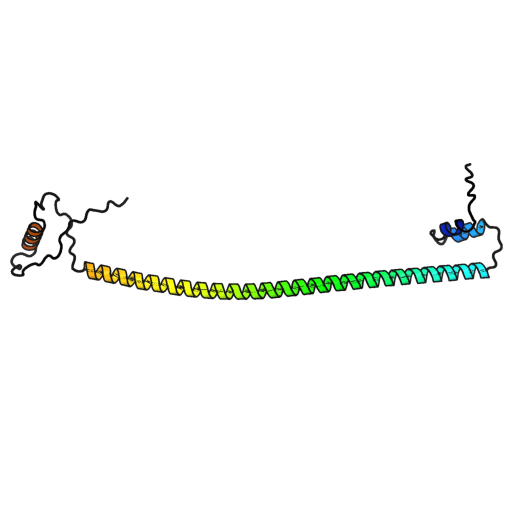19 9.468 -44.129 1.00 75.69 175 GLU A C 1
ATOM 1394 O O . GLU A 1 175 ? 10.464 8.972 -42.999 1.00 75.69 175 GLU A O 1
ATOM 1399 N N . LEU A 1 176 ? 10.409 10.789 -44.319 1.00 64.00 176 LEU A N 1
ATOM 1400 C CA . LEU A 1 176 ? 10.273 11.730 -43.216 1.00 64.00 176 LEU A CA 1
ATOM 1401 C C . LEU A 1 176 ? 8.963 11.415 -42.494 1.00 64.00 176 LEU A C 1
ATOM 1403 O O . LEU A 1 176 ? 7.883 11.641 -43.038 1.00 64.00 176 LEU A O 1
ATOM 1407 N N . ARG A 1 177 ? 9.051 10.926 -41.252 1.00 54.84 177 ARG A N 1
ATOM 1408 C CA . ARG A 1 177 ? 7.897 10.916 -40.354 1.00 54.84 177 ARG A CA 1
ATOM 1409 C C . ARG A 1 177 ? 7.441 12.365 -40.205 1.00 54.84 177 ARG A C 1
ATOM 1411 O O . ARG A 1 177 ? 8.112 13.163 -39.556 1.00 54.84 177 ARG A O 1
ATOM 1418 N N . THR A 1 178 ? 6.317 12.713 -40.825 1.00 47.94 178 THR A N 1
ATOM 1419 C CA . THR A 1 178 ? 5.610 13.959 -40.540 1.00 47.94 178 THR A CA 1
ATOM 1420 C C . THR A 1 178 ? 5.114 13.874 -39.104 1.00 47.94 178 THR A C 1
ATOM 1422 O O . THR A 1 178 ? 4.103 13.224 -38.835 1.00 47.94 178 THR A O 1
ATOM 1425 N N . SER A 1 179 ? 5.861 14.470 -38.178 1.00 51.22 179 SER A N 1
ATOM 1426 C CA . SER A 1 179 ? 5.409 14.699 -36.810 1.00 51.22 179 SER A CA 1
ATOM 1427 C C . SER A 1 179 ? 4.116 15.516 -36.874 1.00 51.22 179 SER A C 1
ATOM 1429 O O . SER A 1 179 ? 4.133 16.650 -37.354 1.00 51.22 179 SER A O 1
ATOM 1431 N N . ARG A 1 180 ? 2.997 14.907 -36.476 1.00 40.28 180 ARG A N 1
ATOM 1432 C CA . ARG A 1 180 ? 1.769 15.627 -36.122 1.00 40.28 180 ARG A CA 1
ATOM 1433 C C . ARG A 1 180 ? 1.856 16.084 -34.678 1.00 40.28 180 ARG A C 1
ATOM 1435 O O . ARG A 1 180 ? 2.429 15.314 -33.876 1.00 40.28 180 ARG A O 1
#

Sequence (180 aa):
MRIVKFTGSPLRGAAALLYTGHGTLRRIARHMELEMPVRVCKAIAVWVMCYKCSRALFVLQAVKRDLSSDLKEVQRDLDKVGERVATLKCKEDGYSEEIEWLQQEILRLQKLQIDIQSHTEDLENCLQWNNIRIKGVPTAAEGIDLGGYVEALFGFILGDAMNLEMKLDQLHRLELRTSR

Foldseek 3Di:
DDDDDDPDDPVVVVVVQLPDDPVVVVVVCVVDPDPDPVVVVVVVVVVNVVVVVVVVVVVVVVVVVVVVVVVVVVVVVVVVVVVVVVVVVVVVVVVVVVVVVVVVVVVVVVVVVVVVVVVVVVVVCVVCVPPDDDPDDDPVQCPPHVPVVVVVVCCVVVPPPPPDDDDDPDDDDDDPPPDD

Radius of gyration: 57.25 Å; Cα contacts (8 Å, |Δi|>4): 13; chains: 1; bounding box: 116×24×135 Å

pLDDT: mean 79.0, std 19.98, range [28.69, 98.5]

Organism: Pleurodeles waltl (NCBI:txid8319)

Mean predicted aligned error: 15.87 Å

Secondary structure (DSSP, 8-state):
-------S-TTSTTGGGSSS-TTTHHHHHHHS-----HHHHHHHHHHHHHHHHHHHHHHHHHHHHHHHHHHHHHHHHHHHHHHHHHHHHHHHHHHHHHHHHHHHHHHHHHHHHHHHHHHHHHHHHHHHTT--------TTTSTT-HHHHHHHHHHHHHGGG--S----S---PPP-----

Solvent-accessible surface area (backbone atoms only — not comparable to full-atom values): 11207 Å² total; per-residue (Å²): 143,84,86,82,83,80,91,67,68,84,77,64,68,63,68,75,64,79,82,60,64,87,72,49,64,66,50,53,62,66,73,43,96,60,90,68,55,70,67,56,59,51,50,52,52,52,50,52,51,50,51,52,50,54,51,50,52,52,50,52,54,47,53,54,49,52,52,54,49,51,53,53,49,53,49,53,52,50,51,53,50,49,53,51,51,52,54,50,49,56,50,52,53,53,51,50,55,52,49,54,52,52,53,53,51,51,54,51,50,52,50,51,50,49,54,50,50,53,52,50,51,52,50,52,49,62,67,42,71,84,57,85,86,84,79,86,76,56,88,79,72,36,76,94,48,58,63,65,44,51,53,53,52,49,44,66,75,63,42,95,74,68,85,62,87,83,82,79,91,79,88,81,86,78,76,80,78,78,83,126